Protein AF-A0A2T5G1X7-F1 (afdb_monomer_lite)

pLDDT: mean 94.27, std 7.08, range [49.97, 98.56]

Radius of gyration: 22.69 Å; chains: 1; bounding box: 74×38×60 Å

Structure (mmCIF, N/CA/C/O backbone):
data_AF-A0A2T5G1X7-F1
#
_entry.id   AF-A0A2T5G1X7-F1
#
loop_
_atom_site.group_PDB
_atom_site.id
_atom_site.type_symbol
_atom_site.label_atom_id
_atom_site.label_alt_id
_atom_site.label_comp_id
_atom_site.label_asym_id
_atom_site.label_entity_id
_atom_site.label_seq_id
_atom_site.pdbx_PDB_ins_code
_atom_site.Cartn_x
_atom_site.Cartn_y
_atom_site.Cartn_z
_atom_site.occupancy
_atom_site.B_iso_or_equiv
_atom_site.auth_seq_id
_atom_site.auth_comp_id
_atom_site.auth_asym_id
_atom_site.auth_atom_id
_atom_site.pdbx_PDB_model_num
ATOM 1 N N . MET A 1 1 ? 52.570 -2.634 -30.551 1.00 70.06 1 MET A N 1
ATOM 2 C CA . MET A 1 1 ? 51.982 -3.090 -29.265 1.00 70.06 1 MET A CA 1
ATOM 3 C C . MET A 1 1 ? 51.084 -2.052 -28.549 1.00 70.06 1 MET A C 1
ATOM 5 O O . MET A 1 1 ? 50.717 -2.293 -27.411 1.00 70.06 1 MET A O 1
ATOM 9 N N . ARG A 1 2 ? 50.643 -0.938 -29.172 1.00 83.56 2 ARG A N 1
ATOM 10 C CA . ARG A 1 2 ? 49.817 0.098 -28.492 1.00 83.56 2 ARG A CA 1
ATOM 11 C C . ARG A 1 2 ? 48.292 -0.136 -28.508 1.00 83.56 2 ARG A C 1
ATOM 13 O O . ARG A 1 2 ? 47.569 0.608 -27.862 1.00 83.56 2 ARG A O 1
ATOM 20 N N . LEU A 1 3 ? 47.801 -1.158 -29.214 1.00 90.25 3 LEU A N 1
ATOM 21 C CA . LEU A 1 3 ? 46.359 -1.436 -29.344 1.00 90.25 3 LEU A CA 1
ATOM 22 C C . LEU A 1 3 ? 45.777 -2.234 -28.165 1.00 90.25 3 LEU A C 1
ATOM 24 O O . LEU A 1 3 ? 44.609 -2.068 -27.833 1.00 90.25 3 LEU A O 1
ATOM 28 N N . ALA A 1 4 ? 46.593 -3.056 -27.499 1.00 89.38 4 ALA A N 1
ATOM 29 C CA . ALA A 1 4 ? 46.165 -3.876 -26.365 1.00 89.38 4 ALA A CA 1
ATOM 30 C C . ALA A 1 4 ? 45.523 -3.075 -25.206 1.00 89.38 4 ALA A C 1
ATOM 32 O O . ALA A 1 4 ? 44.430 -3.455 -24.789 1.00 89.38 4 ALA A O 1
ATOM 33 N N . PRO A 1 5 ? 46.099 -1.958 -24.708 1.00 91.12 5 PRO A N 1
ATOM 34 C CA . PRO A 1 5 ? 45.476 -1.205 -23.614 1.00 91.12 5 PRO A CA 1
ATOM 35 C C . PRO A 1 5 ? 44.153 -0.541 -24.020 1.00 91.12 5 PRO A C 1
ATOM 37 O O . PRO A 1 5 ? 43.243 -0.448 -23.202 1.00 91.12 5 PRO A O 1
ATOM 40 N N . ILE A 1 6 ? 44.016 -0.128 -25.287 1.00 93.31 6 ILE A N 1
ATOM 41 C CA . ILE A 1 6 ? 42.778 0.473 -25.805 1.00 93.31 6 ILE A CA 1
ATOM 42 C C . ILE A 1 6 ? 41.655 -0.568 -25.810 1.00 93.31 6 ILE A C 1
ATOM 44 O O . ILE A 1 6 ? 40.557 -0.287 -25.338 1.00 93.31 6 ILE A O 1
ATOM 48 N N . LEU A 1 7 ? 41.937 -1.784 -26.286 1.00 92.12 7 LEU A N 1
ATOM 49 C CA . LEU A 1 7 ? 40.956 -2.873 -26.299 1.00 92.12 7 LEU A CA 1
ATOM 50 C C . LEU A 1 7 ? 40.540 -3.286 -24.882 1.00 92.12 7 LEU A C 1
ATOM 52 O O . LEU A 1 7 ? 39.352 -3.475 -24.629 1.00 92.12 7 LEU A O 1
ATOM 56 N N . ILE A 1 8 ? 41.494 -3.358 -23.948 1.00 94.38 8 ILE A N 1
ATOM 57 C CA . ILE A 1 8 ? 41.217 -3.683 -22.541 1.00 94.38 8 ILE A CA 1
ATOM 58 C C . ILE A 1 8 ? 40.321 -2.622 -21.888 1.00 94.38 8 ILE A C 1
ATOM 60 O O . ILE A 1 8 ? 39.456 -2.982 -21.100 1.00 94.38 8 ILE A O 1
ATOM 64 N N . ALA A 1 9 ? 40.482 -1.337 -22.222 1.00 94.75 9 ALA A N 1
ATOM 65 C CA . ALA A 1 9 ? 39.630 -0.265 -21.701 1.00 94.75 9 ALA A CA 1
ATOM 66 C C . ALA A 1 9 ? 38.250 -0.192 -22.384 1.00 94.75 9 ALA A C 1
ATOM 68 O O . ALA A 1 9 ? 37.262 0.181 -21.752 1.00 94.75 9 ALA A O 1
ATOM 69 N N . LEU A 1 10 ? 38.157 -0.567 -23.663 1.00 96.75 10 LEU A N 1
ATOM 70 C CA . LEU A 1 10 ? 36.913 -0.487 -24.431 1.00 96.75 10 LEU A CA 1
ATOM 71 C C . LEU A 1 10 ? 35.880 -1.535 -23.987 1.00 96.75 10 LEU A C 1
ATOM 73 O O . LEU A 1 10 ? 34.691 -1.232 -23.918 1.00 96.75 10 LEU A O 1
ATOM 77 N N . ILE A 1 11 ? 36.324 -2.748 -23.649 1.00 96.25 11 ILE A N 1
ATOM 78 C CA . ILE A 1 11 ? 35.448 -3.842 -23.196 1.00 96.25 11 ILE A CA 1
ATOM 79 C C . ILE A 1 11 ? 34.600 -3.453 -21.967 1.00 96.25 11 ILE A C 1
ATOM 81 O O . ILE A 1 11 ? 33.374 -3.546 -22.055 1.00 96.25 11 ILE A O 1
ATOM 85 N N . PRO A 1 12 ? 35.175 -2.990 -20.838 1.00 96.12 12 PRO A N 1
ATOM 86 C CA . PRO A 1 12 ? 34.383 -2.593 -19.679 1.00 96.12 12 PRO A CA 1
ATOM 87 C C . PRO A 1 12 ? 33.513 -1.368 -19.972 1.00 96.12 12 PRO A C 1
ATOM 89 O O . PRO A 1 12 ? 32.401 -1.299 -19.462 1.00 96.12 12 PRO A O 1
ATOM 92 N N . ALA A 1 13 ? 33.955 -0.437 -20.827 1.00 96.69 13 ALA A N 1
ATOM 93 C CA . ALA A 1 13 ? 33.137 0.708 -21.225 1.00 96.69 13 ALA A CA 1
ATOM 94 C C . ALA A 1 13 ? 31.870 0.274 -21.983 1.00 96.69 13 ALA A C 1
ATOM 96 O O . ALA A 1 13 ? 30.769 0.702 -21.640 1.00 96.69 13 ALA A O 1
ATOM 97 N N . ILE A 1 14 ? 32.004 -0.623 -22.966 1.00 97.38 14 ILE A N 1
ATOM 98 C CA . ILE A 1 14 ? 30.862 -1.185 -23.702 1.00 97.38 14 ILE A CA 1
ATOM 99 C C . ILE A 1 14 ? 29.953 -1.976 -22.759 1.00 97.38 14 ILE A C 1
ATOM 101 O O . ILE A 1 14 ? 28.733 -1.834 -22.824 1.00 97.38 14 ILE A O 1
ATOM 105 N N . LEU A 1 15 ? 30.526 -2.768 -21.850 1.00 97.06 15 LEU A N 1
ATOM 106 C CA . LEU A 1 15 ? 29.755 -3.549 -20.886 1.00 97.06 15 LEU A CA 1
ATOM 107 C C . LEU A 1 15 ? 28.941 -2.638 -19.952 1.00 97.06 15 LEU A C 1
ATOM 109 O O . LEU A 1 15 ? 27.737 -2.839 -19.803 1.00 97.06 15 LEU A O 1
ATOM 113 N N . LEU A 1 16 ? 29.547 -1.580 -19.408 1.00 97.00 16 LEU A N 1
ATOM 114 C CA . LEU A 1 16 ? 28.855 -0.588 -18.576 1.00 97.00 16 LEU A CA 1
ATOM 115 C C . LEU A 1 16 ? 27.759 0.166 -19.343 1.00 97.00 16 LEU A C 1
ATOM 117 O O . LEU A 1 16 ? 26.676 0.403 -18.802 1.00 97.00 16 LEU A O 1
ATOM 121 N N . LEU A 1 17 ? 27.995 0.507 -20.611 1.00 96.69 17 LEU A N 1
ATOM 122 C CA . LEU A 1 17 ? 26.970 1.112 -21.465 1.00 96.69 17 LEU A CA 1
ATOM 123 C C . LEU A 1 17 ? 25.813 0.140 -21.718 1.00 96.69 17 LEU A C 1
ATOM 125 O O . LEU A 1 17 ? 24.655 0.523 -21.588 1.00 96.69 17 LEU A O 1
ATOM 129 N N . SER A 1 18 ? 26.104 -1.132 -21.999 1.00 95.81 18 SER A N 1
ATOM 130 C CA . SER A 1 18 ? 25.072 -2.146 -22.245 1.00 95.81 18 SER A CA 1
ATOM 131 C C . SER A 1 18 ? 24.202 -2.424 -21.014 1.00 95.81 18 SER A C 1
ATOM 133 O O . SER A 1 18 ? 23.003 -2.651 -21.153 1.00 95.81 18 SER A O 1
ATOM 135 N N . LEU A 1 19 ? 24.779 -2.341 -19.810 1.00 95.38 19 LEU A N 1
ATOM 136 C CA . LEU A 1 19 ? 24.055 -2.522 -18.550 1.00 95.38 19 LEU A CA 1
ATOM 137 C C . LEU A 1 19 ? 23.252 -1.280 -18.138 1.00 95.38 19 LEU A C 1
ATOM 139 O O . LEU A 1 19 ? 22.215 -1.417 -17.494 1.00 95.38 19 LEU A O 1
ATOM 143 N N . SER A 1 20 ? 23.705 -0.077 -18.502 1.00 96.50 20 SER A N 1
ATOM 144 C CA . SER A 1 20 ? 23.016 1.178 -18.156 1.00 96.50 20 SER A CA 1
ATOM 145 C C . SER A 1 20 ? 21.956 1.599 -19.177 1.00 96.50 20 SER A C 1
ATOM 147 O O . SER A 1 20 ? 21.022 2.322 -18.832 1.00 96.50 20 SER A O 1
ATOM 149 N N . LEU A 1 21 ? 22.042 1.127 -20.422 1.00 96.75 21 LEU A N 1
ATOM 150 C CA . LEU A 1 21 ? 21.110 1.523 -21.474 1.00 96.75 21 LEU A CA 1
ATOM 151 C C . LEU A 1 21 ? 19.640 1.148 -21.172 1.00 96.75 21 LEU A C 1
ATOM 153 O O . LEU A 1 21 ? 18.783 2.018 -21.339 1.00 96.75 21 LEU A O 1
ATOM 157 N N . PRO A 1 22 ? 19.298 -0.063 -20.679 1.00 96.94 22 PRO A N 1
ATOM 158 C CA . PRO A 1 22 ? 17.908 -0.399 -20.362 1.00 96.94 22 PRO A CA 1
ATOM 159 C C . PRO A 1 22 ? 17.316 0.465 -19.243 1.00 96.94 22 PRO A C 1
ATOM 161 O O . PRO A 1 22 ? 16.163 0.886 -19.340 1.00 96.94 22 PRO A O 1
ATOM 164 N N . SER A 1 23 ? 18.099 0.772 -18.200 1.00 96.38 23 SER A N 1
ATOM 165 C CA . SER A 1 23 ? 17.637 1.625 -17.098 1.00 96.38 23 SER A CA 1
ATOM 166 C C . SER A 1 23 ? 17.467 3.078 -17.542 1.00 96.38 23 SER A C 1
ATOM 168 O O . SER A 1 23 ? 16.480 3.714 -17.170 1.00 96.38 23 SER A O 1
ATOM 170 N N . PHE A 1 24 ? 18.353 3.579 -18.409 1.00 97.56 24 PHE A N 1
ATOM 171 C CA . PHE A 1 24 ? 18.211 4.894 -19.031 1.00 97.56 24 PHE A CA 1
ATOM 172 C C . PHE A 1 24 ? 16.939 4.988 -19.887 1.00 97.56 24 PHE A C 1
ATOM 174 O O . PHE A 1 24 ? 16.145 5.912 -19.708 1.00 97.56 24 PHE A O 1
ATOM 181 N N . ILE A 1 25 ? 16.683 4.001 -20.755 1.00 97.94 25 ILE A N 1
ATOM 182 C CA . ILE A 1 25 ? 15.464 3.954 -21.582 1.00 97.94 25 ILE A CA 1
ATOM 183 C C . ILE A 1 25 ? 14.209 3.903 -20.701 1.00 97.94 25 ILE A C 1
ATOM 185 O O . ILE A 1 25 ? 13.249 4.637 -20.956 1.00 97.94 25 ILE A O 1
ATOM 189 N N . ALA A 1 26 ? 14.209 3.081 -19.647 1.00 96.94 26 ALA A N 1
ATOM 190 C CA . ALA A 1 26 ? 13.091 2.983 -18.713 1.00 96.94 26 ALA A CA 1
ATOM 191 C C . ALA A 1 26 ? 12.817 4.320 -18.004 1.00 96.94 26 ALA A C 1
ATOM 193 O O . ALA A 1 26 ? 11.668 4.763 -17.946 1.00 96.94 26 ALA A O 1
ATOM 194 N N . ALA A 1 27 ? 13.867 4.997 -17.525 1.00 97.12 27 ALA A N 1
ATOM 195 C CA . ALA A 1 27 ? 13.765 6.300 -16.875 1.00 97.12 27 ALA A CA 1
ATOM 196 C C . ALA A 1 27 ? 13.224 7.378 -17.825 1.00 97.12 27 ALA A C 1
ATOM 198 O O . ALA A 1 27 ? 12.259 8.057 -17.484 1.00 97.12 27 ALA A O 1
ATOM 199 N N . CYS A 1 28 ? 13.760 7.486 -19.046 1.00 98.00 28 CYS A N 1
ATOM 200 C CA . CYS A 1 28 ? 13.245 8.420 -20.051 1.00 98.00 28 CYS A CA 1
ATOM 201 C C . CYS A 1 28 ? 11.779 8.135 -20.410 1.00 98.00 28 CYS A C 1
ATOM 203 O O . CYS A 1 28 ? 10.989 9.064 -20.565 1.00 98.00 28 CYS A O 1
ATOM 205 N N . THR A 1 29 ? 11.398 6.858 -20.499 1.00 97.56 29 THR A N 1
ATOM 206 C CA . THR A 1 29 ? 10.017 6.450 -20.801 1.00 97.56 29 THR A CA 1
ATOM 207 C C . THR A 1 29 ? 9.050 6.831 -19.678 1.00 97.56 29 THR A C 1
ATOM 209 O O . THR A 1 29 ? 7.918 7.232 -19.952 1.00 97.56 29 THR A O 1
ATOM 212 N N . ALA A 1 30 ? 9.485 6.720 -18.421 1.00 97.50 30 ALA A N 1
ATOM 213 C CA . ALA A 1 30 ? 8.671 7.009 -17.243 1.00 97.50 30 ALA A CA 1
ATOM 214 C C . ALA A 1 30 ? 8.709 8.479 -16.790 1.00 97.50 30 ALA A C 1
ATOM 216 O O . ALA A 1 30 ? 7.878 8.859 -15.972 1.00 97.50 30 ALA A O 1
ATOM 217 N N . LEU A 1 31 ? 9.604 9.312 -17.332 1.00 96.81 31 LEU A N 1
ATOM 218 C CA . LEU A 1 31 ? 9.851 10.682 -16.860 1.00 96.81 31 LEU A CA 1
ATOM 219 C C . LEU A 1 31 ? 8.581 11.547 -16.774 1.00 96.81 31 LEU A C 1
ATOM 221 O O . LEU A 1 31 ? 8.395 12.305 -15.827 1.00 96.81 31 LEU A O 1
ATOM 225 N N . SER A 1 32 ? 7.674 11.416 -17.746 1.00 92.75 32 SER A N 1
ATOM 226 C CA . SER A 1 32 ? 6.399 12.150 -17.739 1.00 92.75 32 SER A CA 1
ATOM 227 C C . SER A 1 32 ? 5.480 11.745 -16.579 1.00 92.75 32 SER A C 1
ATOM 229 O O . SER A 1 32 ? 4.745 12.580 -16.051 1.00 92.75 32 SER A O 1
ATOM 231 N N . ALA A 1 33 ? 5.553 10.487 -16.138 1.00 97.25 33 ALA A N 1
ATOM 232 C CA . ALA A 1 33 ? 4.726 9.955 -15.066 1.00 97.25 33 ALA A CA 1
ATOM 233 C C . ALA A 1 33 ? 5.144 10.457 -13.678 1.00 97.25 33 ALA A C 1
ATOM 235 O O . ALA A 1 33 ? 4.301 10.501 -12.782 1.00 97.25 33 ALA A O 1
ATOM 236 N N . ASP A 1 34 ? 6.406 10.852 -13.492 1.00 96.75 34 ASP A N 1
ATOM 237 C CA . ASP A 1 34 ? 6.929 11.273 -12.186 1.00 96.75 34 ASP A CA 1
ATOM 238 C C . ASP A 1 34 ? 6.184 12.496 -11.642 1.00 96.75 34 ASP A C 1
ATOM 240 O O . ASP A 1 34 ? 5.865 12.547 -10.456 1.00 96.75 34 ASP A O 1
ATOM 244 N N . THR A 1 35 ? 5.806 13.435 -12.515 1.00 97.19 35 THR A N 1
ATOM 245 C CA . THR A 1 35 ? 4.996 14.606 -12.136 1.00 97.19 35 THR A CA 1
ATOM 246 C C . THR A 1 35 ? 3.628 14.204 -11.581 1.00 97.19 35 THR A C 1
ATOM 248 O O . THR A 1 35 ? 3.204 14.700 -10.541 1.00 97.19 35 THR A O 1
ATOM 251 N N . THR A 1 36 ? 2.959 13.246 -12.227 1.00 97.94 36 THR A N 1
ATOM 252 C CA . THR A 1 36 ? 1.653 12.731 -11.793 1.00 97.94 36 THR A CA 1
ATOM 253 C C . THR A 1 36 ? 1.776 11.949 -10.486 1.00 97.94 36 THR A C 1
ATOM 255 O O . THR A 1 36 ? 0.956 12.104 -9.586 1.00 97.94 36 THR A O 1
ATOM 258 N N . LEU A 1 37 ? 2.821 11.129 -10.338 1.00 97.56 37 LEU A N 1
ATOM 259 C CA . LEU A 1 37 ? 3.064 10.379 -9.103 1.00 97.56 37 LEU A CA 1
ATOM 260 C C . LEU A 1 37 ? 3.414 11.304 -7.928 1.00 97.56 37 LEU A C 1
ATOM 262 O O . LEU A 1 37 ? 2.964 11.048 -6.811 1.00 97.56 37 LEU A O 1
ATOM 266 N N . ALA A 1 38 ? 4.156 12.389 -8.168 1.00 97.25 38 ALA A N 1
ATOM 267 C CA . ALA A 1 38 ? 4.431 13.417 -7.166 1.00 97.25 38 ALA A CA 1
ATOM 268 C C . ALA A 1 38 ? 3.141 14.119 -6.713 1.00 97.25 38 ALA A C 1
ATOM 270 O O . ALA A 1 38 ? 2.893 14.229 -5.514 1.00 97.25 38 ALA A O 1
ATOM 271 N N . GLN A 1 39 ? 2.256 14.482 -7.650 1.00 97.25 39 GLN A N 1
ATOM 272 C CA . GLN A 1 39 ? 0.937 15.040 -7.327 1.00 97.25 39 GLN A CA 1
ATOM 273 C C . GLN A 1 39 ? 0.118 14.107 -6.419 1.00 97.25 39 GLN A C 1
ATOM 275 O O . GLN A 1 39 ? -0.458 14.564 -5.432 1.00 97.25 39 GLN A O 1
ATOM 280 N N . ILE A 1 40 ? 0.114 12.795 -6.689 1.00 96.38 40 ILE A N 1
ATOM 281 C CA . ILE A 1 40 ? -0.564 11.800 -5.834 1.00 96.38 40 ILE A CA 1
ATOM 282 C C . ILE A 1 40 ? 0.043 11.783 -4.423 1.00 96.38 40 ILE A C 1
ATOM 284 O O . ILE A 1 40 ? -0.687 11.763 -3.429 1.00 96.38 40 ILE A O 1
ATOM 288 N N . GLN A 1 41 ? 1.375 11.815 -4.307 1.00 94.56 41 GLN A N 1
ATOM 289 C CA . GLN A 1 41 ? 2.065 11.837 -3.009 1.00 94.56 41 GLN A CA 1
ATOM 290 C C . GLN A 1 41 ? 1.729 13.095 -2.196 1.00 94.56 41 GLN A C 1
ATOM 292 O O . GLN A 1 41 ? 1.524 13.014 -0.983 1.00 94.56 41 GLN A O 1
ATOM 297 N N . GLU A 1 42 ? 1.597 14.234 -2.872 1.00 96.44 42 GLU A N 1
ATOM 298 C CA . GLU A 1 42 ? 1.182 15.514 -2.294 1.00 96.44 42 GLU A CA 1
ATOM 299 C C . GLU A 1 42 ? -0.331 15.604 -2.031 1.00 96.44 42 GLU A C 1
ATOM 301 O O . GLU A 1 42 ? -0.819 16.630 -1.556 1.00 96.44 42 GLU A O 1
ATOM 306 N N . ARG A 1 43 ? -1.084 14.521 -2.284 1.00 94.38 43 ARG A N 1
ATOM 307 C CA . ARG A 1 43 ? -2.551 14.444 -2.159 1.00 94.38 43 ARG A CA 1
ATOM 308 C C . ARG A 1 43 ? -3.293 15.440 -3.049 1.00 94.38 43 ARG A C 1
ATOM 310 O O . ARG A 1 43 ? -4.414 15.839 -2.735 1.00 94.38 43 ARG A O 1
ATOM 317 N N . GLN A 1 44 ? -2.675 15.833 -4.153 1.00 96.12 44 GLN A N 1
ATOM 318 C CA . GLN A 1 44 ? -3.357 16.516 -5.240 1.00 96.12 44 GLN A CA 1
ATOM 319 C C . GLN A 1 44 ? -4.131 15.477 -6.062 1.00 96.12 44 GLN A C 1
ATOM 321 O O . GLN A 1 44 ? -3.854 14.280 -5.986 1.00 96.12 44 GLN A O 1
ATOM 326 N N . SER A 1 45 ? -5.127 15.918 -6.829 1.00 94.12 45 SER A N 1
ATOM 327 C CA . SER A 1 45 ? -5.924 15.041 -7.694 1.00 94.12 45 SER A CA 1
ATOM 328 C C . SER A 1 45 ? -5.543 15.280 -9.155 1.00 94.12 45 SER A C 1
ATOM 330 O O . SER A 1 45 ? -6.053 16.234 -9.750 1.00 94.12 45 SER A O 1
ATOM 332 N N . PRO A 1 46 ? -4.651 14.458 -9.746 1.00 96.75 46 PRO A N 1
ATOM 333 C CA . PRO A 1 46 ? -4.323 14.569 -11.160 1.00 96.75 46 PRO A CA 1
ATOM 334 C C . PRO A 1 46 ? -5.556 14.340 -12.033 1.00 96.75 46 PRO A C 1
ATOM 336 O O . PRO A 1 46 ? -6.525 13.687 -11.631 1.00 96.75 46 PRO A O 1
ATOM 339 N N . SER A 1 47 ? -5.513 14.845 -13.265 1.00 96.94 47 SER A N 1
ATOM 340 C CA . SER A 1 47 ? -6.570 14.563 -14.231 1.00 96.94 47 SER A CA 1
ATOM 341 C C . SER A 1 47 ? -6.606 13.070 -14.579 1.00 96.94 47 SER A C 1
ATOM 343 O O . SER A 1 47 ? -5.599 12.362 -14.515 1.00 96.94 47 SER A O 1
ATOM 345 N N . ARG A 1 48 ? -7.780 12.586 -14.999 1.00 95.31 48 ARG A N 1
ATOM 346 C CA . ARG A 1 48 ? -7.954 11.204 -15.477 1.00 95.31 48 ARG A CA 1
ATOM 347 C C . ARG A 1 48 ? -6.925 10.838 -16.548 1.00 95.31 48 ARG A C 1
ATOM 349 O O . ARG A 1 48 ? -6.372 9.744 -16.502 1.00 95.31 48 ARG A O 1
ATOM 356 N N . ASP A 1 49 ? -6.694 11.737 -17.498 1.00 95.69 49 ASP A N 1
ATOM 357 C CA . ASP A 1 49 ? -5.795 11.479 -18.621 1.00 95.69 49 ASP A CA 1
ATOM 358 C C . ASP A 1 49 ? -4.336 11.423 -18.154 1.00 95.69 49 ASP A C 1
ATOM 360 O O . ASP A 1 49 ? -3.623 10.498 -18.532 1.00 95.69 49 ASP A O 1
ATOM 364 N N . ALA A 1 50 ? -3.935 12.290 -17.215 1.00 97.06 50 ALA A N 1
ATOM 365 C CA . ALA A 1 50 ? -2.613 12.225 -16.590 1.00 97.06 50 ALA A CA 1
ATOM 366 C C . ALA A 1 50 ? -2.379 10.886 -15.866 1.00 97.06 50 ALA A C 1
ATOM 368 O O . ALA A 1 50 ? -1.320 10.278 -16.017 1.00 97.06 50 ALA A O 1
ATOM 369 N N . LEU A 1 51 ? -3.378 10.373 -15.136 1.00 96.56 51 LEU A N 1
ATOM 370 C CA . LEU A 1 51 ? -3.295 9.062 -14.476 1.00 96.56 51 LEU A CA 1
ATOM 371 C C . LEU A 1 51 ? -3.138 7.913 -15.485 1.00 96.56 51 LEU A C 1
ATOM 373 O O . LEU A 1 51 ? -2.324 7.010 -15.277 1.00 96.56 51 LEU A O 1
ATOM 377 N N . LEU A 1 52 ? -3.897 7.938 -16.584 1.00 95.56 52 LEU A N 1
ATOM 378 C CA . LEU A 1 52 ? -3.813 6.915 -17.631 1.00 95.56 52 LEU A CA 1
ATOM 379 C C . LEU A 1 52 ? -2.474 6.962 -18.372 1.00 95.56 52 LEU A C 1
ATOM 381 O O . LEU A 1 52 ? -1.879 5.912 -18.630 1.00 95.56 52 LEU A O 1
ATOM 385 N N . ASP A 1 53 ? -1.977 8.155 -18.680 1.00 96.06 53 ASP A N 1
ATOM 386 C CA . ASP A 1 53 ? -0.695 8.331 -19.354 1.00 96.06 53 ASP A CA 1
ATOM 387 C C . ASP A 1 53 ? 0.470 7.934 -18.448 1.00 96.06 53 ASP A C 1
ATOM 389 O O . ASP A 1 53 ? 1.364 7.205 -18.889 1.00 96.06 53 ASP A O 1
ATOM 393 N N . ALA A 1 54 ? 0.411 8.281 -17.160 1.00 97.00 54 ALA A N 1
ATOM 394 C CA . ALA A 1 54 ? 1.368 7.818 -16.162 1.00 97.00 54 ALA A CA 1
ATOM 395 C C . ALA A 1 54 ? 1.381 6.285 -16.052 1.00 97.00 54 ALA A C 1
ATOM 397 O O . ALA A 1 54 ? 2.454 5.672 -16.014 1.00 97.00 54 ALA A O 1
ATOM 398 N N . ALA A 1 55 ? 0.207 5.646 -16.054 1.00 96.25 55 ALA A N 1
ATOM 399 C CA . ALA A 1 55 ? 0.099 4.192 -16.021 1.00 96.25 55 ALA A CA 1
ATOM 400 C C . ALA A 1 55 ? 0.729 3.535 -17.258 1.00 96.25 55 ALA A C 1
ATOM 402 O O . ALA A 1 55 ? 1.554 2.630 -17.122 1.00 96.25 55 ALA A O 1
ATOM 403 N N . ARG A 1 56 ? 0.407 4.028 -18.460 1.00 95.94 56 ARG A N 1
ATOM 404 C CA . ARG A 1 56 ? 0.960 3.524 -19.731 1.00 95.94 56 ARG A CA 1
ATOM 405 C C . ARG A 1 56 ? 2.467 3.741 -19.838 1.00 95.94 56 ARG A C 1
ATOM 407 O O . ARG A 1 56 ? 3.184 2.863 -20.315 1.00 95.94 56 ARG A O 1
ATOM 414 N N . ALA A 1 57 ? 2.963 4.905 -19.421 1.00 96.62 57 ALA A N 1
ATOM 415 C CA . ALA A 1 57 ? 4.391 5.213 -19.403 1.00 96.62 57 ALA A CA 1
ATOM 416 C C . ALA A 1 57 ? 5.155 4.221 -18.514 1.00 96.62 57 ALA A C 1
ATOM 418 O O . ALA A 1 57 ? 6.122 3.607 -18.961 1.00 96.62 57 ALA A O 1
ATOM 419 N N . ASN A 1 58 ? 4.657 3.971 -17.302 1.00 97.25 58 ASN A N 1
ATOM 420 C CA . ASN A 1 58 ? 5.255 2.998 -16.394 1.00 97.25 58 ASN A CA 1
ATOM 421 C C . ASN A 1 58 ? 5.126 1.547 -16.902 1.00 97.25 58 ASN A C 1
ATOM 423 O O . ASN A 1 58 ? 6.077 0.780 -16.803 1.00 97.25 58 ASN A O 1
ATOM 427 N N . GLN A 1 59 ? 4.003 1.152 -17.509 1.00 95.50 59 GLN A N 1
ATOM 428 C CA . GLN A 1 59 ? 3.878 -0.179 -18.122 1.00 95.50 59 GLN A CA 1
ATOM 429 C C . GLN A 1 59 ? 4.910 -0.405 -19.235 1.00 95.50 59 GLN A C 1
ATOM 431 O O . GLN A 1 59 ? 5.514 -1.474 -19.295 1.00 95.50 59 GLN A O 1
ATOM 436 N N . ARG A 1 60 ? 5.152 0.606 -20.082 1.00 95.75 60 ARG A N 1
ATOM 437 C CA . ARG A 1 60 ? 6.201 0.546 -21.112 1.00 95.75 60 ARG A CA 1
ATOM 438 C C . ARG A 1 60 ? 7.596 0.486 -20.493 1.00 95.75 60 ARG A C 1
ATOM 440 O O . ARG A 1 60 ? 8.395 -0.345 -20.906 1.00 95.75 60 ARG A O 1
ATOM 447 N N . ALA A 1 61 ? 7.875 1.304 -19.477 1.00 96.81 61 ALA A N 1
ATOM 448 C CA . ALA A 1 61 ? 9.160 1.295 -18.774 1.00 96.81 61 ALA A CA 1
ATOM 449 C C . ALA A 1 61 ? 9.472 -0.069 -18.126 1.00 96.81 61 ALA A C 1
ATOM 451 O O . ALA A 1 61 ? 10.610 -0.535 -18.178 1.00 96.81 61 ALA A O 1
ATOM 452 N N . ALA A 1 62 ? 8.448 -0.757 -17.605 1.00 96.00 62 ALA A N 1
ATOM 453 C CA . ALA A 1 62 ? 8.577 -2.076 -16.987 1.00 96.00 62 ALA A CA 1
ATOM 454 C C . ALA A 1 62 ? 9.084 -3.178 -17.937 1.00 96.00 62 ALA A C 1
ATOM 456 O O . ALA A 1 62 ? 9.516 -4.227 -17.455 1.00 96.00 62 ALA A O 1
ATOM 457 N N . ALA A 1 63 ? 9.019 -2.971 -19.259 1.00 95.56 63 ALA A N 1
ATOM 458 C CA . ALA A 1 63 ? 9.561 -3.899 -20.251 1.00 95.56 63 ALA A CA 1
ATOM 459 C C . ALA A 1 63 ? 11.094 -3.813 -20.384 1.00 95.56 63 ALA A C 1
ATOM 461 O O . ALA A 1 63 ? 11.704 -4.741 -20.909 1.00 95.56 63 ALA A O 1
ATOM 462 N N . PHE A 1 64 ? 11.712 -2.725 -19.911 1.00 95.56 64 PHE A N 1
ATOM 463 C CA . PHE A 1 64 ? 13.144 -2.468 -20.084 1.00 95.56 64 PHE A CA 1
ATOM 464 C C . PHE A 1 64 ? 13.962 -2.733 -18.815 1.00 95.56 64 PHE A C 1
ATOM 466 O O . PHE A 1 64 ? 15.043 -3.311 -18.896 1.00 95.56 64 PHE A O 1
ATOM 473 N N . PHE A 1 65 ? 13.478 -2.313 -17.641 1.00 94.75 65 PHE A N 1
ATOM 474 C CA . PHE A 1 65 ? 14.223 -2.408 -16.379 1.00 94.75 65 PHE A CA 1
ATOM 475 C C . PHE A 1 65 ? 13.279 -2.394 -15.165 1.00 94.75 65 PHE A C 1
ATOM 477 O O . PHE A 1 65 ? 12.141 -1.962 -15.300 1.00 94.75 65 PHE A O 1
ATOM 484 N N . GLU A 1 66 ? 13.729 -2.866 -13.990 1.00 90.38 66 GLU A N 1
ATOM 485 C CA . GLU A 1 66 ? 13.014 -2.766 -12.694 1.00 90.38 66 GLU A CA 1
ATOM 486 C C . GLU A 1 66 ? 11.489 -3.010 -12.771 1.00 90.38 66 GLU A C 1
ATOM 488 O O . GLU A 1 66 ? 10.673 -2.222 -12.279 1.00 90.38 66 GLU A O 1
ATOM 493 N N . SER A 1 67 ? 11.082 -4.126 -13.387 1.00 91.19 67 SER A N 1
ATOM 494 C CA . SER A 1 67 ? 9.672 -4.395 -13.709 1.00 91.19 67 SER A CA 1
ATOM 495 C C . SER A 1 67 ? 8.731 -4.254 -12.503 1.00 91.19 67 SER A C 1
ATOM 497 O O . SER A 1 67 ? 7.631 -3.720 -12.643 1.00 91.19 67 SER A O 1
ATOM 499 N N . ALA A 1 68 ? 9.173 -4.633 -11.298 1.00 94.25 68 ALA A N 1
ATOM 500 C CA . ALA A 1 68 ? 8.413 -4.469 -10.059 1.00 94.25 68 ALA A CA 1
ATOM 501 C C . ALA A 1 68 ? 8.076 -3.004 -9.729 1.00 94.25 68 ALA A C 1
ATOM 503 O O . ALA A 1 68 ? 6.927 -2.690 -9.399 1.00 94.25 68 ALA A O 1
ATOM 504 N N . ARG A 1 69 ? 9.064 -2.102 -9.813 1.00 96.44 69 ARG A N 1
ATOM 505 C CA . ARG A 1 69 ? 8.908 -0.680 -9.470 1.00 96.44 69 ARG A CA 1
ATOM 506 C C . ARG A 1 69 ? 7.940 -0.009 -10.430 1.00 96.44 69 ARG A C 1
ATOM 508 O O . ARG A 1 69 ? 6.965 0.598 -9.996 1.00 96.44 69 ARG A O 1
ATOM 515 N N . TYR A 1 70 ? 8.162 -0.166 -11.730 1.00 97.25 70 TYR A N 1
ATOM 516 C CA . TYR A 1 70 ? 7.316 0.482 -12.724 1.00 97.25 70 TYR A CA 1
ATOM 517 C C . TYR A 1 70 ? 5.896 -0.104 -12.743 1.00 97.25 70 TYR A C 1
ATOM 519 O O . TYR A 1 70 ? 4.926 0.647 -12.791 1.00 97.25 70 TYR A O 1
ATOM 527 N N . ARG A 1 71 ? 5.714 -1.421 -12.575 1.00 96.31 71 ARG A N 1
ATOM 528 C CA . ARG A 1 71 ? 4.363 -2.000 -12.411 1.00 96.31 71 ARG A CA 1
ATOM 529 C C . ARG A 1 71 ? 3.649 -1.471 -11.166 1.00 96.31 71 ARG A C 1
ATOM 531 O O . ARG A 1 71 ? 2.453 -1.202 -11.222 1.00 96.31 71 ARG A O 1
ATOM 538 N N . THR A 1 72 ? 4.381 -1.265 -10.070 1.00 96.81 72 THR A N 1
ATOM 539 C CA . THR A 1 72 ? 3.844 -0.637 -8.852 1.00 96.81 72 THR A CA 1
ATOM 540 C C . THR A 1 72 ? 3.377 0.790 -9.123 1.00 96.81 72 THR A C 1
ATOM 542 O O . THR A 1 72 ? 2.256 1.141 -8.768 1.00 96.81 72 THR A O 1
ATOM 545 N N . ASN A 1 73 ? 4.200 1.600 -9.788 1.00 97.50 73 ASN A N 1
ATOM 546 C CA . ASN A 1 73 ? 3.853 2.970 -10.159 1.00 97.50 73 ASN A CA 1
ATOM 547 C C . ASN A 1 73 ? 2.631 3.029 -11.084 1.00 97.50 73 ASN A C 1
ATOM 549 O O . ASN A 1 73 ? 1.734 3.843 -10.869 1.00 97.50 73 ASN A O 1
ATOM 553 N N . ALA A 1 74 ? 2.555 2.129 -12.069 1.00 96.50 74 ALA A N 1
ATOM 554 C CA . ALA A 1 74 ? 1.384 2.011 -12.929 1.00 96.50 74 ALA A CA 1
ATOM 555 C C . ALA A 1 74 ? 0.127 1.662 -12.121 1.00 96.50 74 ALA A C 1
ATOM 557 O O . ALA A 1 74 ? -0.913 2.297 -12.285 1.00 96.50 74 ALA A O 1
ATOM 558 N N . ALA A 1 75 ? 0.230 0.695 -11.205 1.00 95.75 75 ALA A N 1
ATOM 559 C CA . ALA A 1 75 ? -0.873 0.328 -10.329 1.00 95.75 75 ALA A CA 1
ATOM 560 C C . ALA A 1 75 ? -1.301 1.484 -9.411 1.00 95.75 75 ALA A C 1
ATOM 562 O O . ALA A 1 75 ? -2.497 1.662 -9.214 1.00 95.75 75 ALA A O 1
ATOM 563 N N . ILE A 1 76 ? -0.362 2.283 -8.884 1.00 96.12 76 ILE A N 1
ATOM 564 C CA . ILE A 1 76 ? -0.660 3.477 -8.074 1.00 96.12 76 ILE A CA 1
ATOM 565 C C . ILE A 1 76 ? -1.482 4.479 -8.883 1.00 96.12 76 ILE A C 1
ATOM 567 O O . ILE A 1 76 ? -2.554 4.867 -8.432 1.00 96.12 76 ILE A O 1
ATOM 571 N N . ALA A 1 77 ? -1.033 4.840 -10.088 1.00 96.50 77 ALA A N 1
ATOM 572 C CA . ALA A 1 77 ? -1.757 5.783 -10.938 1.00 96.50 77 ALA A CA 1
ATOM 573 C C . ALA A 1 77 ? -3.182 5.291 -11.259 1.00 96.50 77 ALA A C 1
ATOM 575 O O . ALA A 1 77 ? -4.146 6.048 -11.186 1.00 96.50 77 ALA A O 1
ATOM 576 N N . LEU A 1 78 ? -3.345 3.996 -11.542 1.00 95.06 78 LEU A N 1
ATOM 577 C CA . LEU A 1 78 ? -4.664 3.422 -11.809 1.00 95.06 78 LEU A CA 1
ATOM 578 C C . LEU A 1 78 ? -5.535 3.276 -10.558 1.00 95.06 78 LEU A C 1
ATOM 580 O O . LEU A 1 78 ? -6.756 3.231 -10.682 1.00 95.06 78 LEU A O 1
ATOM 584 N N . PHE A 1 79 ? -4.947 3.178 -9.366 1.00 92.81 79 PHE A N 1
ATOM 585 C CA . PHE A 1 79 ? -5.695 3.065 -8.113 1.00 92.81 79 PHE A CA 1
ATOM 586 C C . PHE A 1 79 ? -6.423 4.369 -7.755 1.00 92.81 79 PHE A C 1
ATOM 588 O O . PHE A 1 79 ? -7.479 4.312 -7.129 1.00 92.81 79 PHE A O 1
ATOM 595 N N . GLU A 1 80 ? -5.906 5.513 -8.209 1.00 94.50 80 GLU A N 1
ATOM 596 C CA . GLU A 1 80 ? -6.534 6.831 -8.039 1.00 94.50 80 GLU A CA 1
ATOM 597 C C . GLU A 1 80 ? -7.736 7.055 -8.972 1.00 94.50 80 GLU A C 1
ATOM 599 O O . GLU A 1 80 ? -8.549 7.955 -8.758 1.00 94.50 80 GLU A O 1
ATOM 604 N N . LEU A 1 81 ? -7.898 6.221 -10.004 1.00 93.44 81 LEU A N 1
ATOM 605 C CA . LEU A 1 81 ? -9.079 6.270 -10.856 1.00 93.44 81 LEU A CA 1
ATOM 606 C C . LEU A 1 81 ? -10.308 5.734 -10.113 1.00 93.44 81 LEU A C 1
ATOM 608 O O . LEU A 1 81 ? -10.305 4.653 -9.515 1.00 93.44 81 LEU A O 1
ATOM 612 N N . THR A 1 82 ? -11.428 6.434 -10.266 1.00 91.31 82 THR A N 1
ATOM 613 C CA . THR A 1 82 ? -12.729 5.943 -9.797 1.00 91.31 82 THR A CA 1
ATOM 614 C C . THR A 1 82 ? -13.096 4.613 -10.466 1.00 91.31 82 THR A C 1
ATOM 616 O O . THR A 1 82 ? -12.644 4.278 -11.565 1.00 91.31 82 THR A O 1
ATOM 619 N N . SER A 1 83 ? -13.978 3.832 -9.840 1.00 85.44 83 SER A N 1
ATOM 620 C CA . SER A 1 83 ? -14.424 2.548 -10.401 1.00 85.44 83 SER A CA 1
ATOM 621 C C . SER A 1 83 ? -15.138 2.680 -11.758 1.00 85.44 83 SER A C 1
ATOM 623 O O . SER A 1 83 ? -15.118 1.740 -12.549 1.00 85.44 83 SER A O 1
ATOM 625 N N . SER A 1 84 ? -15.773 3.818 -12.069 1.00 88.00 84 SER A N 1
ATOM 626 C CA . SER A 1 84 ? -16.319 4.086 -13.412 1.00 88.00 84 SER A CA 1
ATOM 627 C C . SER A 1 84 ? -15.207 4.377 -14.420 1.00 88.00 84 SER A C 1
ATOM 629 O O . SER A 1 84 ? -15.195 3.788 -15.500 1.00 88.00 84 SER A O 1
ATOM 631 N N . GLN A 1 85 ? -14.229 5.208 -14.050 1.00 91.19 85 GLN A N 1
ATOM 632 C CA . GLN A 1 85 ? -13.089 5.523 -14.909 1.00 91.19 85 GLN A CA 1
ATOM 633 C C . GLN A 1 85 ? -12.250 4.282 -15.223 1.00 91.19 85 GLN A C 1
ATOM 635 O O . GLN A 1 85 ? -11.925 4.073 -16.389 1.00 91.19 85 GLN A O 1
ATOM 640 N N . ARG A 1 86 ? -11.974 3.420 -14.234 1.00 88.88 86 ARG A N 1
ATOM 641 C CA . ARG A 1 86 ? -11.260 2.151 -14.459 1.00 88.88 86 ARG A CA 1
ATOM 642 C C . ARG A 1 86 ? -11.992 1.243 -15.440 1.00 88.88 86 ARG A C 1
ATOM 644 O O . ARG A 1 86 ? -11.377 0.758 -16.379 1.00 88.88 86 ARG A O 1
ATOM 651 N N . ARG A 1 87 ? -13.312 1.082 -15.293 1.00 84.88 87 ARG A N 1
ATOM 652 C CA . ARG A 1 87 ? -14.124 0.295 -16.241 1.00 84.88 87 ARG A CA 1
ATOM 653 C C . ARG A 1 87 ? -14.058 0.849 -17.667 1.00 84.88 87 ARG A C 1
ATOM 655 O O . ARG A 1 87 ? -14.012 0.076 -18.612 1.00 84.88 87 ARG A O 1
ATOM 662 N N . SER A 1 88 ? -14.006 2.173 -17.822 1.00 86.44 88 SER A N 1
ATOM 663 C CA . SER A 1 88 ? -13.884 2.827 -19.135 1.00 86.44 88 SER A CA 1
ATOM 664 C C . SER A 1 88 ? -12.473 2.798 -19.741 1.00 86.44 88 SER A C 1
ATOM 666 O O . SER A 1 88 ? -12.304 3.191 -20.890 1.00 86.44 88 SER A O 1
ATOM 668 N N . ALA A 1 89 ? -11.451 2.402 -18.977 1.00 82.31 89 ALA A N 1
ATOM 669 C CA . ALA A 1 89 ? -10.050 2.497 -19.389 1.00 82.31 89 ALA A CA 1
ATOM 670 C C . ALA A 1 89 ? -9.543 1.274 -20.186 1.00 82.31 89 ALA A C 1
ATOM 672 O O . ALA A 1 89 ? -8.390 1.274 -20.621 1.00 82.31 89 ALA A O 1
ATOM 673 N N . GLY A 1 90 ? -10.394 0.264 -20.415 1.00 78.06 90 GLY A N 1
ATOM 674 C CA . GLY A 1 90 ? -10.087 -0.901 -21.255 1.00 78.06 90 GLY A CA 1
ATOM 675 C C . GLY A 1 90 ? -8.892 -1.721 -20.751 1.00 78.06 90 GLY A C 1
ATOM 676 O O . GLY A 1 90 ? -8.740 -1.930 -19.547 1.00 78.06 90 GLY A O 1
ATOM 677 N N . ASP A 1 91 ? -8.021 -2.151 -21.671 1.00 62.81 91 ASP A N 1
ATOM 678 C CA . ASP A 1 91 ? -6.884 -3.060 -21.420 1.00 62.81 91 ASP A CA 1
ATOM 679 C C . ASP A 1 91 ? -5.838 -2.536 -20.423 1.00 62.81 91 ASP A C 1
ATOM 681 O O . ASP A 1 91 ? -5.070 -3.309 -19.841 1.00 62.81 91 ASP A O 1
ATOM 685 N N . VAL A 1 92 ? -5.812 -1.220 -20.195 1.00 59.62 92 VAL A N 1
ATOM 686 C CA . VAL A 1 92 ? -4.879 -0.564 -19.268 1.00 59.62 92 VAL A CA 1
ATOM 687 C C . VAL A 1 92 ? -5.280 -0.821 -17.804 1.00 59.62 92 VAL A C 1
ATOM 689 O O . VAL A 1 92 ? -4.458 -0.651 -16.910 1.00 59.62 92 VAL A O 1
ATOM 692 N N . ALA A 1 93 ? -6.514 -1.266 -17.535 1.00 62.78 93 ALA A N 1
ATOM 693 C CA . ALA A 1 93 ? -7.153 -1.156 -16.222 1.00 62.78 93 ALA A CA 1
ATOM 694 C C . ALA A 1 93 ? -7.085 -2.391 -15.308 1.00 62.78 93 ALA A C 1
ATOM 696 O O . ALA A 1 93 ? -7.698 -2.372 -14.237 1.00 62.78 93 ALA A O 1
ATOM 697 N N . ASP A 1 94 ? -6.362 -3.451 -15.675 1.00 88.31 94 ASP A N 1
ATOM 698 C CA . ASP A 1 94 ? -6.226 -4.620 -14.797 1.00 88.31 94 ASP A CA 1
ATOM 699 C C . ASP A 1 94 ? -5.197 -4.357 -13.680 1.00 88.31 94 ASP A C 1
ATOM 701 O O . ASP A 1 94 ? -4.053 -4.822 -13.697 1.00 88.31 94 ASP A O 1
ATOM 705 N N . VAL A 1 95 ? -5.610 -3.531 -12.713 1.00 92.44 95 VAL A N 1
ATOM 706 C CA . VAL A 1 95 ? -4.790 -3.109 -11.568 1.00 92.44 95 VAL A CA 1
ATOM 707 C C . VAL A 1 95 ? -4.379 -4.309 -10.716 1.00 92.44 95 VAL A C 1
ATOM 709 O O . VAL A 1 95 ? -3.268 -4.331 -10.186 1.00 92.44 95 VAL A O 1
ATOM 712 N N . GLU A 1 96 ? -5.246 -5.320 -10.594 1.00 94.19 96 GLU A N 1
ATOM 713 C CA . GLU A 1 96 ? -4.914 -6.533 -9.850 1.00 94.19 96 GLU A CA 1
ATOM 714 C C . GLU A 1 96 ? -3.784 -7.303 -10.535 1.00 94.19 96 GLU A C 1
ATOM 716 O O . GLU A 1 96 ? -2.808 -7.646 -9.863 1.00 94.19 96 GLU A O 1
ATOM 721 N N . ARG A 1 97 ? -3.854 -7.518 -11.856 1.00 94.38 97 ARG A N 1
ATOM 722 C CA . ARG A 1 97 ? -2.759 -8.154 -12.603 1.00 94.38 97 ARG A CA 1
ATOM 723 C C . ARG A 1 97 ? -1.447 -7.396 -12.439 1.00 94.38 97 ARG A C 1
ATOM 725 O O . ARG A 1 97 ? -0.443 -8.014 -12.107 1.00 94.38 97 ARG A O 1
ATOM 732 N N . LEU A 1 98 ? -1.454 -6.066 -12.566 1.00 94.50 98 LEU A N 1
ATOM 733 C CA . LEU A 1 98 ? -0.242 -5.256 -12.378 1.00 94.50 98 LEU A CA 1
ATOM 734 C C . LEU A 1 98 ? 0.365 -5.413 -10.981 1.00 94.50 98 LEU A C 1
ATOM 736 O O . LEU A 1 98 ? 1.583 -5.538 -10.854 1.00 94.50 98 LEU A O 1
ATOM 740 N N . LEU A 1 99 ? -0.464 -5.428 -9.933 1.00 96.00 99 LEU A N 1
ATOM 741 C CA . LEU A 1 99 ? 0.012 -5.652 -8.569 1.00 96.00 99 LEU A CA 1
ATOM 742 C C . LEU A 1 99 ? 0.546 -7.070 -8.379 1.00 96.00 99 LEU A C 1
ATOM 744 O O . LEU A 1 99 ? 1.586 -7.232 -7.746 1.00 96.00 99 LEU A O 1
ATOM 748 N N . ARG A 1 100 ? -0.118 -8.088 -8.935 1.00 97.31 100 ARG A N 1
ATOM 749 C CA . ARG A 1 100 ? 0.365 -9.475 -8.890 1.00 97.31 100 ARG A CA 1
ATOM 750 C C . ARG A 1 100 ? 1.708 -9.621 -9.596 1.00 97.31 100 ARG A C 1
ATOM 752 O O . ARG A 1 100 ? 2.621 -10.207 -9.027 1.00 97.31 100 ARG A O 1
ATOM 759 N N . ASP A 1 101 ? 1.853 -9.030 -10.774 1.00 95.94 101 ASP A N 1
ATOM 760 C CA . ASP A 1 101 ? 3.090 -9.046 -11.551 1.00 95.94 101 ASP A CA 1
ATOM 761 C C . ASP A 1 101 ? 4.216 -8.258 -10.864 1.00 95.94 101 ASP A C 1
ATOM 763 O O . ASP A 1 101 ? 5.391 -8.611 -10.986 1.00 95.94 101 ASP A O 1
ATOM 767 N N . ALA A 1 102 ? 3.880 -7.184 -10.141 1.00 96.62 102 ALA A N 1
ATOM 768 C CA . ALA A 1 102 ? 4.832 -6.453 -9.309 1.00 96.62 102 ALA A CA 1
ATOM 769 C C . ALA A 1 102 ? 5.263 -7.276 -8.087 1.00 96.62 102 ALA A C 1
ATOM 771 O O . ALA A 1 102 ? 6.447 -7.321 -7.765 1.00 96.62 102 ALA A O 1
ATOM 772 N N . LEU A 1 103 ? 4.320 -7.950 -7.423 1.00 97.69 103 LEU A N 1
ATOM 773 C CA . LEU A 1 103 ? 4.568 -8.801 -6.256 1.00 97.69 103 LEU A CA 1
ATOM 774 C C . LEU A 1 103 ? 5.324 -10.085 -6.610 1.00 97.69 103 LEU A C 1
ATOM 776 O O . LEU A 1 103 ? 6.129 -10.543 -5.809 1.00 97.69 103 LEU A O 1
ATOM 780 N N . ALA A 1 104 ? 5.125 -10.636 -7.807 1.00 97.25 104 ALA A N 1
ATOM 781 C CA . ALA A 1 104 ? 5.910 -11.764 -8.302 1.00 97.25 104 ALA A CA 1
ATOM 782 C C . ALA A 1 104 ? 7.398 -11.399 -8.448 1.00 97.25 104 ALA A C 1
ATOM 784 O O . ALA A 1 104 ? 8.265 -12.220 -8.167 1.00 97.25 104 ALA A O 1
ATOM 785 N N . ALA A 1 105 ? 7.691 -10.158 -8.848 1.00 95.94 105 ALA A N 1
ATOM 786 C CA . ALA A 1 105 ? 9.056 -9.653 -8.978 1.00 95.94 105 ALA A CA 1
ATOM 787 C C . ALA A 1 105 ? 9.632 -9.101 -7.655 1.00 95.94 105 ALA A C 1
ATOM 789 O O . ALA A 1 105 ? 10.840 -9.158 -7.443 1.00 95.94 105 ALA A O 1
ATOM 790 N N . ALA A 1 106 ? 8.788 -8.577 -6.760 1.00 96.75 106 ALA A N 1
ATOM 791 C CA . ALA A 1 106 ? 9.180 -8.037 -5.458 1.00 96.75 106 ALA A CA 1
ATOM 792 C C . ALA A 1 106 ? 8.158 -8.420 -4.362 1.00 96.75 106 ALA A C 1
ATOM 794 O O . ALA A 1 106 ? 7.314 -7.600 -3.977 1.00 96.75 106 ALA A O 1
ATOM 795 N N . PRO A 1 107 ? 8.227 -9.652 -3.819 1.00 97.69 107 PRO A N 1
ATOM 796 C CA . PRO A 1 107 ? 7.224 -10.165 -2.882 1.00 97.69 107 PRO A CA 1
ATOM 797 C C . PRO A 1 107 ? 7.264 -9.487 -1.509 1.00 97.69 107 PRO A C 1
ATOM 799 O O . PRO A 1 107 ? 6.272 -9.517 -0.788 1.00 97.69 107 PRO A O 1
ATOM 802 N N . ALA A 1 108 ? 8.368 -8.830 -1.146 1.00 97.44 108 ALA A N 1
ATOM 803 C CA . ALA A 1 108 ? 8.543 -8.141 0.134 1.00 97.44 108 ALA A CA 1
ATOM 804 C C . ALA A 1 108 ? 7.979 -6.700 0.146 1.00 97.44 108 ALA A C 1
ATOM 806 O O . ALA A 1 108 ? 8.488 -5.844 0.865 1.00 97.44 108 ALA A O 1
ATOM 807 N N . SER A 1 109 ? 6.953 -6.402 -0.663 1.00 97.88 109 SER A N 1
ATOM 808 C CA . SER A 1 109 ? 6.336 -5.068 -0.745 1.00 97.88 109 SER A CA 1
ATOM 809 C C . SER A 1 109 ? 5.054 -4.974 0.100 1.00 97.88 109 SER A C 1
ATOM 811 O O . SER A 1 109 ? 3.964 -5.288 -0.396 1.00 97.88 109 SER A O 1
ATOM 813 N N . PRO A 1 110 ? 5.126 -4.487 1.356 1.00 98.25 110 PRO A N 1
ATOM 814 C CA . PRO A 1 110 ? 3.952 -4.362 2.221 1.00 98.25 110 PRO A CA 1
ATOM 815 C C . PRO A 1 110 ? 2.849 -3.474 1.630 1.00 98.25 110 PRO A C 1
ATOM 817 O O . PRO A 1 110 ? 1.663 -3.747 1.810 1.00 98.25 110 PRO A O 1
ATOM 820 N N . TYR A 1 111 ? 3.221 -2.417 0.904 1.00 97.81 111 TYR A N 1
ATOM 821 C CA . TYR A 1 111 ? 2.259 -1.508 0.281 1.00 97.81 111 TYR A CA 1
ATOM 822 C C . TYR A 1 111 ? 1.479 -2.169 -0.860 1.00 97.81 111 TYR A C 1
ATOM 824 O O . TYR A 1 111 ? 0.273 -1.955 -0.974 1.00 97.81 111 TYR A O 1
ATOM 832 N N . ASN A 1 112 ? 2.133 -2.982 -1.695 1.00 97.69 112 ASN A N 1
ATOM 833 C CA . ASN A 1 112 ? 1.458 -3.645 -2.814 1.00 97.69 112 ASN A CA 1
ATOM 834 C C . ASN A 1 112 ? 0.494 -4.722 -2.328 1.00 97.69 112 ASN A C 1
ATOM 836 O O . ASN A 1 112 ? -0.624 -4.807 -2.831 1.00 97.69 112 ASN A O 1
ATOM 840 N N . TRP A 1 113 ? 0.881 -5.471 -1.295 1.00 98.50 113 TRP A N 1
ATOM 841 C CA . TRP A 1 113 ? -0.012 -6.412 -0.628 1.00 98.50 113 TRP A CA 1
ATOM 842 C C . TRP A 1 113 ? -1.247 -5.725 -0.029 1.00 98.50 113 TRP A C 1
ATOM 844 O O . TRP A 1 113 ? -2.365 -6.203 -0.211 1.00 98.50 113 TRP A O 1
ATOM 854 N N . ALA A 1 114 ? -1.083 -4.564 0.613 1.00 98.31 114 ALA A N 1
ATOM 855 C CA . ALA A 1 114 ? -2.209 -3.809 1.164 1.00 98.31 114 ALA A CA 1
ATOM 856 C C . ALA A 1 114 ? -3.147 -3.265 0.071 1.00 98.31 114 ALA A C 1
ATOM 858 O O . ALA A 1 114 ? -4.368 -3.323 0.220 1.00 98.31 114 ALA A O 1
ATOM 859 N N . ARG A 1 115 ? -2.601 -2.781 -1.054 1.00 97.12 115 ARG A N 1
ATOM 860 C CA . ARG A 1 115 ? -3.408 -2.361 -2.216 1.00 97.12 115 ARG A CA 1
ATOM 861 C C . ARG A 1 115 ? -4.162 -3.531 -2.838 1.00 97.12 115 ARG A C 1
ATOM 863 O O . ARG A 1 115 ? -5.341 -3.389 -3.148 1.00 97.12 115 ARG A O 1
ATOM 870 N N . LEU A 1 116 ? -3.514 -4.689 -2.973 1.00 97.56 116 LEU A N 1
ATOM 871 C CA . LEU A 1 116 ? -4.155 -5.902 -3.476 1.00 97.56 116 LEU A CA 1
ATOM 872 C C . LEU A 1 116 ? -5.304 -6.337 -2.557 1.00 97.56 116 LEU A C 1
ATOM 874 O O . LEU A 1 116 ? -6.386 -6.656 -3.043 1.00 97.56 116 LEU A O 1
ATOM 878 N N . ALA A 1 117 ? -5.106 -6.268 -1.236 1.00 97.19 117 ALA A N 1
ATOM 879 C CA . ALA A 1 117 ? -6.163 -6.531 -0.264 1.00 97.19 117 ALA A CA 1
ATOM 880 C C . ALA A 1 117 ? -7.359 -5.586 -0.443 1.00 97.19 117 ALA A C 1
ATOM 882 O O . ALA A 1 117 ? -8.503 -6.035 -0.477 1.00 97.19 117 ALA A O 1
ATOM 883 N N . ALA A 1 118 ? -7.102 -4.287 -0.622 1.00 96.25 118 ALA A N 1
ATOM 884 C CA . ALA A 1 118 ? -8.148 -3.298 -0.866 1.00 96.25 118 ALA A CA 1
ATOM 885 C C . ALA A 1 118 ? -8.925 -3.561 -2.171 1.00 96.25 118 ALA A C 1
ATOM 887 O O . ALA A 1 118 ? -10.153 -3.452 -2.173 1.00 96.25 118 ALA A O 1
ATOM 888 N N . LEU A 1 119 ? -8.238 -3.930 -3.262 1.00 94.31 119 LEU A N 1
ATOM 889 C CA . LEU A 1 119 ? -8.885 -4.278 -4.535 1.00 94.31 119 LEU A CA 1
ATOM 890 C C . LEU A 1 119 ? -9.789 -5.501 -4.398 1.00 94.31 119 LEU A C 1
ATOM 892 O O . LEU A 1 119 ? -10.955 -5.442 -4.782 1.00 94.31 119 LEU A O 1
ATOM 896 N N . ARG A 1 120 ? -9.273 -6.583 -3.812 1.00 95.31 120 ARG A N 1
ATOM 897 C CA . ARG A 1 120 ? -10.025 -7.830 -3.633 1.00 95.31 120 ARG A CA 1
ATOM 898 C C . ARG A 1 120 ? -11.223 -7.647 -2.719 1.00 95.31 120 ARG A C 1
ATOM 900 O O . ARG A 1 120 ? -12.310 -8.121 -3.030 1.00 95.31 120 ARG A O 1
ATOM 907 N N . LEU A 1 121 ? -11.065 -6.864 -1.651 1.00 94.69 121 LEU A N 1
ATOM 908 C CA . LEU A 1 121 ? -12.175 -6.517 -0.770 1.00 94.69 121 LEU A CA 1
ATOM 909 C C . LEU A 1 121 ? -13.263 -5.739 -1.523 1.00 94.69 121 LEU A C 1
ATOM 911 O O . LEU A 1 121 ? -14.446 -6.025 -1.351 1.00 94.69 121 LEU A O 1
ATOM 915 N N . ALA A 1 122 ? -12.880 -4.788 -2.382 1.00 92.44 122 ALA A N 1
ATOM 916 C CA . ALA A 1 122 ? -13.820 -4.050 -3.227 1.00 92.44 122 ALA A CA 1
ATOM 917 C C . ALA A 1 122 ? -14.507 -4.940 -4.281 1.00 92.44 122 ALA A C 1
ATOM 919 O O . ALA A 1 122 ? -15.650 -4.674 -4.644 1.00 92.44 122 ALA A O 1
ATOM 920 N N . ALA A 1 123 ? -13.839 -6.004 -4.731 1.00 91.75 123 ALA A N 1
ATOM 921 C CA . ALA A 1 123 ? -14.393 -7.034 -5.609 1.00 91.75 123 ALA A CA 1
ATOM 922 C C . ALA A 1 123 ? -15.186 -8.126 -4.858 1.00 91.75 123 ALA A C 1
ATOM 924 O O . ALA A 1 123 ? -15.615 -9.099 -5.472 1.00 91.75 123 ALA A O 1
ATOM 925 N N . ASN A 1 124 ? -15.393 -7.977 -3.543 1.00 93.06 124 ASN A N 1
ATOM 926 C CA . ASN A 1 124 ? -16.042 -8.958 -2.666 1.00 93.06 124 ASN A CA 1
ATOM 927 C C . ASN A 1 124 ? -15.311 -10.321 -2.564 1.00 93.06 124 ASN A C 1
ATOM 929 O O . ASN A 1 124 ? -15.870 -11.284 -2.040 1.00 93.06 124 ASN A O 1
ATOM 933 N N . ASP A 1 125 ? -14.042 -10.400 -2.977 1.00 94.31 125 ASP A N 1
ATOM 934 C CA . ASP A 1 125 ? -13.147 -11.531 -2.705 1.00 94.31 125 ASP A CA 1
ATOM 935 C C . ASP A 1 125 ? -12.534 -11.385 -1.306 1.00 94.31 125 ASP A C 1
ATOM 937 O O . ASP A 1 125 ? -11.406 -10.923 -1.111 1.00 94.31 125 ASP A O 1
ATOM 941 N N . LYS A 1 126 ? -13.315 -11.751 -0.289 1.00 92.56 126 LYS A N 1
ATOM 942 C CA . LYS A 1 126 ? -12.928 -11.551 1.115 1.00 92.56 126 LYS A CA 1
ATOM 943 C C . LYS A 1 126 ? -11.764 -12.446 1.539 1.00 92.56 126 LYS A C 1
ATOM 945 O O . LYS A 1 126 ? -10.896 -11.999 2.285 1.00 92.56 126 LYS A O 1
ATOM 950 N N . ARG A 1 127 ? -11.706 -13.682 1.030 1.00 93.06 127 ARG A N 1
ATOM 951 C CA . ARG A 1 127 ? -10.622 -14.626 1.340 1.00 93.06 127 ARG A CA 1
ATOM 952 C C . ARG A 1 127 ? -9.302 -14.156 0.737 1.00 93.06 127 ARG A C 1
ATOM 954 O O . ARG A 1 127 ? -8.300 -14.091 1.447 1.00 93.06 127 ARG A O 1
ATOM 961 N N . GLY A 1 128 ? -9.296 -13.787 -0.544 1.00 95.44 128 GLY A N 1
ATOM 962 C CA . GLY A 1 128 ? -8.094 -13.272 -1.189 1.00 95.44 128 GLY A CA 1
ATOM 963 C C . GLY A 1 128 ? -7.664 -11.914 -0.634 1.00 95.44 128 GLY A C 1
ATOM 964 O O . GLY A 1 128 ? -6.462 -11.633 -0.598 1.00 95.44 128 GLY A O 1
ATOM 965 N N . ALA A 1 129 ? -8.610 -11.091 -0.165 1.00 95.94 129 ALA A N 1
ATOM 966 C CA . ALA A 1 129 ? -8.318 -9.847 0.541 1.00 95.94 129 ALA A CA 1
ATOM 967 C C . ALA A 1 129 ? -7.627 -10.091 1.888 1.00 95.94 129 ALA A C 1
ATOM 969 O O . ALA A 1 129 ? -6.596 -9.474 2.155 1.00 95.94 129 ALA A O 1
ATOM 970 N N . GLN A 1 130 ? -8.139 -11.023 2.698 1.00 95.25 130 GLN A N 1
ATOM 971 C CA . GLN A 1 130 ? -7.522 -11.417 3.966 1.00 95.25 130 GLN A CA 1
ATOM 972 C C . GLN A 1 130 ? -6.093 -11.924 3.756 1.00 95.25 130 GLN A C 1
ATOM 974 O O . GLN A 1 130 ? -5.176 -11.443 4.420 1.00 95.25 130 GLN A O 1
ATOM 979 N N . GLN A 1 131 ? -5.881 -12.831 2.800 1.00 95.81 131 GLN A N 1
ATOM 980 C CA . GLN A 1 131 ? -4.550 -13.367 2.497 1.00 95.81 131 GLN A CA 1
ATOM 981 C C . GLN A 1 131 ? -3.573 -12.259 2.082 1.00 95.81 131 GLN A C 1
ATOM 983 O O . GLN A 1 131 ? -2.452 -12.183 2.585 1.00 95.81 131 GLN A O 1
ATOM 988 N N . ALA A 1 132 ? -4.002 -11.353 1.199 1.00 97.75 132 ALA A N 1
ATOM 989 C CA . ALA A 1 132 ? -3.175 -10.224 0.785 1.00 97.75 132 ALA A CA 1
ATOM 990 C C . ALA A 1 132 ? -2.889 -9.264 1.955 1.00 97.75 132 ALA A C 1
ATOM 992 O O . ALA A 1 132 ? -1.772 -8.769 2.095 1.00 97.75 132 ALA A O 1
ATOM 993 N N . TRP A 1 133 ? -3.862 -9.029 2.838 1.00 97.69 133 TRP A N 1
ATOM 994 C CA . TRP A 1 133 ? -3.675 -8.198 4.025 1.00 97.69 133 TRP A CA 1
ATOM 995 C C . TRP A 1 133 ? -2.663 -8.812 4.998 1.00 97.69 133 TRP A C 1
ATOM 997 O O . TRP A 1 133 ? -1.755 -8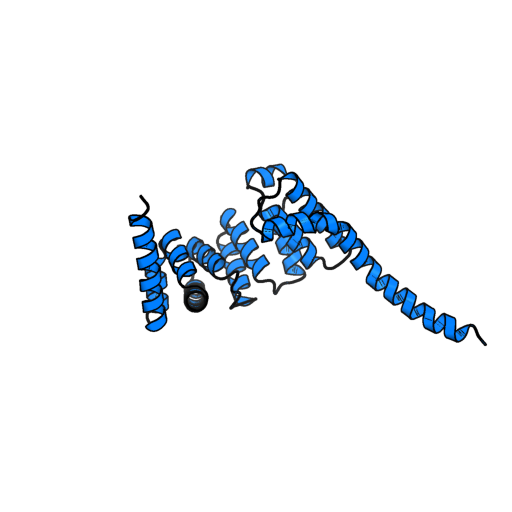.103 5.445 1.00 97.69 133 TRP A O 1
ATOM 1007 N N . GLN A 1 134 ? -2.770 -10.121 5.262 1.00 96.69 134 GLN A N 1
ATOM 1008 C CA . GLN A 1 134 ? -1.835 -10.879 6.099 1.00 96.69 134 GLN A CA 1
ATOM 1009 C C . GLN A 1 134 ? -0.417 -10.777 5.534 1.00 96.69 134 GLN A C 1
ATOM 1011 O O . GLN A 1 134 ? 0.500 -10.386 6.253 1.00 96.69 134 GLN A O 1
ATOM 1016 N N . MET A 1 135 ? -0.241 -11.002 4.228 1.00 98.19 135 MET A N 1
ATOM 1017 C CA . MET A 1 135 ? 1.058 -10.835 3.568 1.00 98.19 135 MET A CA 1
ATOM 1018 C C . MET A 1 135 ? 1.605 -9.415 3.693 1.00 98.19 135 MET A C 1
ATOM 1020 O O . MET A 1 135 ? 2.805 -9.229 3.893 1.00 98.19 135 MET A O 1
ATOM 1024 N N . SER A 1 136 ? 0.741 -8.401 3.645 1.00 98.44 136 SER A N 1
ATOM 1025 C CA . SER A 1 136 ? 1.150 -7.022 3.898 1.00 98.44 136 SER A CA 1
ATOM 1026 C C . SER A 1 136 ? 1.736 -6.880 5.306 1.00 98.44 136 SER A C 1
ATOM 1028 O O . SER A 1 136 ? 2.820 -6.321 5.451 1.00 98.44 136 SER A O 1
ATOM 1030 N N . VAL A 1 137 ? 1.086 -7.430 6.336 1.00 97.94 137 VAL A N 1
ATOM 1031 C CA . VAL A 1 137 ? 1.603 -7.409 7.715 1.00 97.94 137 VAL A CA 1
ATOM 1032 C C . VAL A 1 137 ? 2.911 -8.199 7.839 1.00 97.94 137 VAL A C 1
ATOM 1034 O O . VAL A 1 137 ? 3.866 -7.685 8.418 1.00 97.94 137 VAL A O 1
ATOM 1037 N N . LEU A 1 138 ? 2.990 -9.398 7.259 1.00 97.25 138 LEU A N 1
ATOM 1038 C CA . LEU A 1 138 ? 4.159 -10.282 7.352 1.00 97.25 138 LEU A CA 1
ATOM 1039 C C . LEU A 1 138 ? 5.400 -9.710 6.654 1.00 97.25 138 LEU A C 1
ATOM 1041 O O . LEU A 1 138 ? 6.506 -9.811 7.174 1.00 97.25 138 LEU A O 1
ATOM 1045 N N . THR A 1 139 ? 5.223 -9.055 5.506 1.00 97.88 139 THR A N 1
ATOM 1046 C CA . THR A 1 139 ? 6.326 -8.439 4.739 1.00 97.88 139 THR A CA 1
ATOM 1047 C C . THR A 1 139 ? 6.780 -7.092 5.298 1.00 97.88 139 THR A C 1
ATOM 1049 O O . THR A 1 139 ? 7.783 -6.537 4.859 1.00 97.88 139 THR A O 1
ATOM 1052 N N . GLY A 1 140 ? 6.070 -6.557 6.291 1.00 97.31 140 GLY A N 1
ATOM 1053 C CA . GLY A 1 140 ? 6.483 -5.359 7.004 1.00 97.31 140 GLY A CA 1
ATOM 1054 C C . GLY A 1 140 ? 5.576 -5.106 8.191 1.00 97.31 140 GLY A C 1
ATOM 1055 O O . GLY A 1 140 ? 4.581 -4.396 8.054 1.00 97.31 140 GLY A O 1
ATOM 1056 N N . ARG A 1 141 ? 5.925 -5.655 9.361 1.00 96.88 141 ARG A N 1
ATOM 1057 C CA . ARG A 1 141 ? 5.095 -5.582 10.579 1.00 96.88 141 ARG A CA 1
ATOM 1058 C C . ARG A 1 141 ? 4.860 -4.146 11.053 1.00 96.88 141 ARG A C 1
ATOM 1060 O O . ARG A 1 141 ? 3.765 -3.833 11.518 1.00 96.88 141 ARG A O 1
ATOM 1067 N N . TYR A 1 142 ? 5.865 -3.279 10.909 1.00 97.62 142 TYR A N 1
ATOM 1068 C CA . TYR A 1 142 ? 5.824 -1.870 11.304 1.00 97.62 142 TYR A CA 1
ATOM 1069 C C . TYR A 1 142 ? 6.172 -0.965 10.115 1.00 97.62 142 TYR A C 1
ATOM 1071 O O . TYR A 1 142 ? 7.331 -0.850 9.728 1.00 97.62 142 TYR A O 1
ATOM 1079 N N . VAL A 1 143 ? 5.154 -0.329 9.527 1.00 97.94 143 VAL A N 1
ATOM 1080 C CA . VAL A 1 143 ? 5.300 0.616 8.406 1.00 97.94 143 VAL A CA 1
ATOM 1081 C C . VAL A 1 143 ? 4.421 1.839 8.695 1.00 97.94 143 VAL A C 1
ATOM 1083 O O . VAL A 1 143 ? 3.232 1.798 8.369 1.00 97.94 143 VAL A O 1
ATOM 1086 N N . PRO A 1 144 ? 4.952 2.914 9.315 1.00 96.31 144 PRO A N 1
ATOM 1087 C CA . PRO A 1 144 ? 4.158 4.017 9.874 1.00 96.31 144 PRO A CA 1
ATOM 1088 C C . PRO A 1 144 ? 3.087 4.600 8.946 1.00 96.31 144 PRO A C 1
ATOM 1090 O O . PRO A 1 144 ? 1.951 4.805 9.374 1.00 96.31 144 PRO A O 1
ATOM 1093 N N . GLY A 1 145 ? 3.420 4.813 7.669 1.00 95.50 145 GLY A N 1
ATOM 1094 C CA . GLY A 1 145 ? 2.502 5.368 6.666 1.00 95.50 145 GLY A CA 1
ATOM 1095 C C . GLY A 1 145 ? 1.357 4.436 6.251 1.00 95.50 145 GLY A C 1
ATOM 1096 O O . GLY A 1 145 ? 0.393 4.890 5.645 1.00 95.50 145 GLY A O 1
ATOM 1097 N N . LEU A 1 146 ? 1.435 3.147 6.592 1.00 97.12 146 LEU A N 1
ATOM 1098 C CA . LEU A 1 146 ? 0.496 2.112 6.155 1.00 97.12 146 LEU A CA 1
ATOM 1099 C C . LEU A 1 146 ? -0.363 1.547 7.297 1.00 97.12 146 LEU A C 1
ATOM 1101 O O . LEU A 1 146 ? -1.392 0.923 7.043 1.00 97.12 146 LEU A O 1
ATOM 1105 N N . MET A 1 147 ? 0.028 1.771 8.555 1.00 97.75 147 MET A N 1
ATOM 1106 C CA . MET A 1 147 ? -0.598 1.121 9.714 1.00 97.75 147 MET A CA 1
ATOM 1107 C C . MET A 1 147 ? -2.098 1.415 9.823 1.00 97.75 147 MET A C 1
ATOM 1109 O O . MET A 1 147 ? -2.901 0.495 9.946 1.00 97.75 147 MET A O 1
ATOM 1113 N N . ASN A 1 148 ? -2.494 2.686 9.700 1.00 97.25 148 ASN A N 1
ATOM 1114 C CA . ASN A 1 148 ? -3.904 3.072 9.808 1.00 97.25 148 ASN A CA 1
ATOM 1115 C C . ASN A 1 148 ? -4.750 2.476 8.673 1.00 97.25 148 ASN A C 1
ATOM 1117 O O . ASN A 1 148 ? -5.842 1.978 8.929 1.00 97.25 148 ASN A O 1
ATOM 1121 N N . ALA A 1 149 ? -4.228 2.470 7.442 1.00 96.69 149 ALA A N 1
ATOM 1122 C CA . ALA A 1 149 ? -4.914 1.875 6.296 1.00 96.69 149 ALA A CA 1
ATOM 1123 C C . ALA A 1 149 ? -5.080 0.355 6.463 1.00 96.69 149 ALA A C 1
ATOM 1125 O O . ALA A 1 149 ? -6.123 -0.198 6.125 1.00 96.69 149 ALA A O 1
ATOM 1126 N N . ARG A 1 150 ? -4.087 -0.332 7.045 1.00 97.56 150 ARG A N 1
ATOM 1127 C CA . ARG A 1 150 ? -4.218 -1.754 7.392 1.00 97.56 150 ARG A CA 1
ATOM 1128 C C . ARG A 1 150 ? -5.263 -1.996 8.460 1.00 97.56 150 ARG A C 1
ATOM 1130 O O . ARG A 1 150 ? -6.023 -2.942 8.304 1.00 97.56 150 ARG A O 1
ATOM 1137 N N . LEU A 1 151 ? -5.308 -1.186 9.517 1.00 97.75 151 LEU A N 1
ATOM 1138 C CA . LEU A 1 151 ? -6.350 -1.333 10.532 1.00 97.75 151 LEU A CA 1
ATOM 1139 C C . LEU A 1 151 ? -7.736 -1.157 9.914 1.00 97.75 151 LEU A C 1
ATOM 1141 O O . LEU A 1 151 ? -8.610 -1.981 10.149 1.00 97.75 151 LEU A O 1
ATOM 1145 N N . GLU A 1 152 ? -7.920 -0.135 9.081 1.00 97.00 152 GLU A N 1
ATOM 1146 C CA . GLU A 1 152 ? -9.182 0.094 8.378 1.00 97.00 152 GLU A CA 1
ATOM 1147 C C . GLU A 1 152 ? -9.576 -1.104 7.502 1.00 97.00 152 GLU A C 1
ATOM 1149 O O . GLU A 1 152 ? -10.690 -1.611 7.618 1.00 97.00 152 GLU A O 1
ATOM 1154 N N . LEU A 1 153 ? -8.656 -1.616 6.677 1.00 96.19 153 LEU A N 1
ATOM 1155 C CA . LEU A 1 153 ? -8.907 -2.811 5.866 1.00 96.19 153 LEU A CA 1
ATOM 1156 C C . LEU A 1 153 ? -9.231 -4.036 6.731 1.00 96.19 153 LEU A C 1
ATOM 1158 O O . LEU A 1 153 ? -10.194 -4.744 6.444 1.00 96.19 153 LEU A O 1
ATOM 1162 N N . GLY A 1 154 ? -8.461 -4.262 7.798 1.00 95.88 154 GLY A N 1
ATOM 1163 C CA . GLY A 1 154 ? -8.661 -5.363 8.738 1.00 95.88 154 GLY A CA 1
ATOM 1164 C C . GLY A 1 154 ? -10.047 -5.321 9.378 1.00 95.88 154 GLY A C 1
ATOM 1165 O O . GLY A 1 154 ? -10.762 -6.320 9.362 1.00 95.88 154 GLY A O 1
ATOM 1166 N N . PHE A 1 155 ? -10.478 -4.146 9.847 1.00 95.81 155 PHE A N 1
ATOM 1167 C CA . PHE A 1 155 ? -11.798 -3.980 10.456 1.00 95.81 155 PHE A CA 1
ATOM 1168 C C . PHE A 1 155 ? -12.954 -4.134 9.467 1.00 95.81 155 PHE A C 1
ATOM 1170 O O . PHE A 1 155 ? -13.982 -4.708 9.817 1.00 95.81 155 PHE A O 1
ATOM 1177 N N . ARG A 1 156 ? -12.784 -3.718 8.209 1.00 93.75 156 ARG A N 1
ATOM 1178 C CA . ARG A 1 156 ? -13.791 -3.954 7.160 1.00 93.75 156 ARG A CA 1
ATOM 1179 C C . ARG A 1 156 ? -13.968 -5.436 6.816 1.00 93.75 156 ARG A C 1
ATOM 1181 O O . ARG A 1 156 ? -15.025 -5.820 6.322 1.00 93.75 156 ARG A O 1
ATOM 1188 N N . MET A 1 157 ? -12.955 -6.261 7.077 1.00 91.25 157 MET A N 1
ATOM 1189 C CA . MET A 1 157 ? -13.015 -7.720 6.932 1.00 91.25 157 MET A CA 1
ATOM 1190 C C . MET A 1 157 ? -13.437 -8.432 8.228 1.00 91.25 157 MET A C 1
ATOM 1192 O O . MET A 1 157 ? -13.754 -9.620 8.186 1.00 91.25 157 MET A O 1
ATOM 1196 N N . PHE A 1 158 ? -13.500 -7.709 9.355 1.00 82.62 158 PHE A N 1
ATOM 1197 C CA . PHE A 1 158 ? -13.667 -8.267 10.699 1.00 82.62 158 PHE A CA 1
ATOM 1198 C C . PHE A 1 158 ? -14.881 -9.190 10.936 1.00 82.62 158 PHE A C 1
ATOM 1200 O O . PHE A 1 158 ? -14.743 -10.140 11.701 1.00 82.62 158 PHE A O 1
ATOM 1207 N N . PRO A 1 159 ? -16.046 -9.019 10.279 1.00 70.94 159 PRO A N 1
ATOM 1208 C CA . PRO A 1 159 ? -17.197 -9.895 10.523 1.00 70.94 159 PRO A CA 1
ATOM 1209 C C . PRO A 1 159 ? -17.003 -11.371 10.113 1.00 70.94 159 PRO A C 1
ATOM 1211 O O . PRO A 1 159 ? -17.927 -12.159 10.280 1.00 70.94 159 PRO A O 1
ATOM 1214 N N . ILE A 1 160 ? -15.865 -11.741 9.506 1.00 66.38 160 ILE A N 1
ATOM 1215 C CA . ILE A 1 160 ? -15.629 -13.044 8.840 1.00 66.38 160 ILE A CA 1
ATOM 1216 C C . ILE A 1 160 ? -14.313 -13.683 9.328 1.00 66.38 160 ILE A C 1
ATOM 1218 O O . ILE A 1 160 ? -13.713 -14.523 8.668 1.00 66.38 160 ILE A O 1
ATOM 1222 N N . VAL A 1 161 ? -13.818 -13.252 10.485 1.00 61.28 161 VAL A N 1
ATOM 1223 C CA . VAL A 1 161 ? -12.427 -13.476 10.882 1.00 61.28 161 VAL A CA 1
ATOM 1224 C C . VAL A 1 161 ? -12.196 -14.820 11.572 1.00 61.28 161 VAL A C 1
ATOM 1226 O O . VAL A 1 161 ? -12.847 -15.151 12.558 1.00 61.28 161 VAL A O 1
ATOM 1229 N N . ASP A 1 162 ? -11.201 -15.546 11.059 1.00 82.38 162 ASP A N 1
ATOM 1230 C CA . ASP A 1 162 ? -10.486 -16.635 11.735 1.00 82.38 162 ASP A CA 1
ATOM 1231 C C . ASP A 1 162 ? -9.709 -16.077 12.951 1.00 82.38 162 ASP A C 1
ATOM 1233 O O . ASP A 1 162 ? -9.094 -15.012 12.813 1.00 82.38 162 ASP A O 1
ATOM 1237 N N . PRO A 1 163 ? -9.708 -16.750 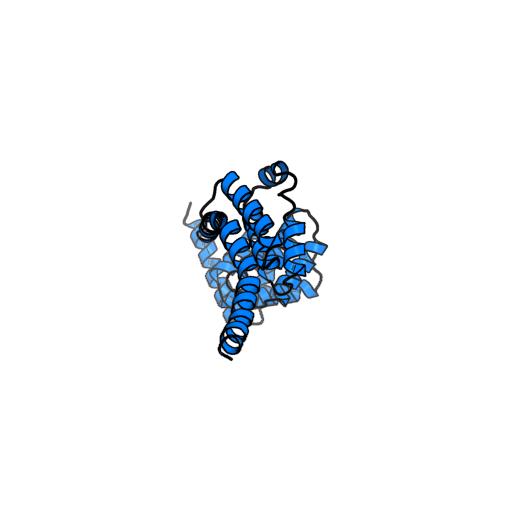14.121 1.00 88.25 163 PRO A N 1
ATOM 1238 C CA . PRO A 1 163 ? -8.892 -16.392 15.287 1.00 88.25 163 PRO A CA 1
ATOM 1239 C C . PRO A 1 163 ? -7.482 -15.860 14.982 1.00 88.25 163 PRO A C 1
ATOM 1241 O O . PRO A 1 163 ? -7.078 -14.857 15.571 1.00 88.25 163 PRO A O 1
ATOM 1244 N N . GLU A 1 164 ? -6.764 -16.443 14.017 1.00 88.94 164 GLU A N 1
ATOM 1245 C CA . GLU A 1 164 ? -5.410 -15.998 13.648 1.00 88.94 164 GLU A CA 1
ATOM 1246 C C . GLU A 1 164 ? -5.381 -14.533 13.166 1.00 88.94 164 GLU A C 1
ATOM 1248 O O . GLU A 1 164 ? -4.522 -13.730 13.546 1.00 88.94 164 GLU A O 1
ATOM 1253 N N . LEU A 1 165 ? -6.350 -14.141 12.336 1.00 88.88 165 LEU A N 1
ATOM 1254 C CA . LEU A 1 165 ? -6.439 -12.772 11.834 1.00 88.88 165 LEU A CA 1
ATOM 1255 C C . LEU A 1 165 ? -6.858 -11.799 12.951 1.00 88.88 165 LEU A C 1
ATOM 1257 O O . LEU A 1 165 ? -6.399 -10.653 12.956 1.00 88.88 165 LEU A O 1
ATOM 1261 N N . ALA A 1 166 ? -7.664 -12.235 13.924 1.00 92.94 166 ALA A N 1
ATOM 1262 C CA . ALA A 1 166 ? -7.987 -11.413 15.089 1.00 92.94 166 ALA A CA 1
ATOM 1263 C C . ALA A 1 166 ? -6.732 -11.109 15.926 1.00 92.94 166 ALA A C 1
ATOM 1265 O O . ALA A 1 166 ? -6.525 -9.960 16.322 1.00 92.94 166 ALA A O 1
ATOM 1266 N N . GLU A 1 167 ? -5.857 -12.093 16.136 1.00 94.50 167 GLU A N 1
ATOM 1267 C CA . GLU A 1 167 ? -4.591 -11.896 16.852 1.00 94.50 167 GLU A CA 1
ATOM 1268 C C . GLU A 1 167 ? -3.655 -10.934 16.110 1.00 94.50 167 GLU A C 1
ATOM 1270 O O . GLU A 1 167 ? -3.172 -9.960 16.698 1.00 94.50 167 GLU A O 1
ATOM 1275 N N . LEU A 1 168 ? -3.474 -11.124 14.797 1.00 95.38 168 LEU A N 1
ATOM 1276 C CA . LEU A 1 168 ? -2.680 -10.209 13.968 1.00 95.38 168 LEU A CA 1
ATOM 1277 C C . LEU A 1 168 ? -3.236 -8.780 13.990 1.00 95.38 168 LEU A C 1
ATOM 1279 O O . LEU A 1 168 ? -2.472 -7.811 14.032 1.00 95.38 168 LEU A O 1
ATOM 1283 N N . LEU A 1 169 ? -4.561 -8.627 13.963 1.00 96.75 169 LEU A N 1
ATOM 1284 C CA . LEU A 1 169 ? -5.205 -7.319 14.021 1.00 96.75 169 LEU A CA 1
ATOM 1285 C C . LEU A 1 169 ? -5.021 -6.659 15.393 1.00 96.75 169 LEU A C 1
ATOM 1287 O O . LEU A 1 169 ? -4.710 -5.468 15.446 1.00 96.75 169 LEU A O 1
ATOM 1291 N N . ALA A 1 170 ? -5.139 -7.411 16.491 1.00 97.38 170 ALA A N 1
ATOM 1292 C CA . ALA A 1 170 ? -4.866 -6.916 17.841 1.00 97.38 170 ALA A CA 1
ATOM 1293 C C . ALA A 1 170 ? -3.413 -6.426 17.979 1.00 97.38 170 ALA A C 1
ATOM 1295 O O . ALA A 1 170 ? -3.156 -5.348 18.522 1.00 97.38 170 ALA A O 1
ATOM 1296 N N . ASP A 1 171 ? -2.463 -7.157 17.401 1.00 97.56 171 ASP A N 1
ATOM 1297 C CA . ASP A 1 171 ? -1.060 -6.754 17.334 1.00 97.56 171 ASP A CA 1
ATOM 1298 C C . ASP A 1 171 ? -0.846 -5.471 16.526 1.00 97.56 171 ASP A C 1
ATOM 1300 O O . ASP A 1 171 ? -0.147 -4.552 16.969 1.00 97.56 171 ASP A O 1
ATOM 1304 N N . GLN A 1 172 ? -1.476 -5.359 15.354 1.00 98.19 172 GLN A N 1
ATOM 1305 C CA . GLN A 1 172 ? -1.428 -4.131 14.562 1.00 98.19 172 GLN A CA 1
ATOM 1306 C C . GLN A 1 172 ? -2.073 -2.952 15.306 1.00 98.19 172 GLN A C 1
ATOM 1308 O O . GLN A 1 172 ? -1.588 -1.828 15.165 1.00 98.19 172 GLN A O 1
ATOM 1313 N N . VAL A 1 173 ? -3.108 -3.170 16.128 1.00 98.44 173 VAL A N 1
ATOM 1314 C CA . VAL A 1 173 ? -3.713 -2.127 16.978 1.00 98.44 173 VAL A CA 1
ATOM 1315 C C . VAL A 1 173 ? -2.699 -1.612 17.997 1.00 98.44 173 VAL A C 1
ATOM 1317 O O . VAL A 1 173 ? -2.486 -0.400 18.075 1.00 98.44 173 VAL A O 1
ATOM 1320 N N . ARG A 1 174 ? -2.018 -2.503 18.729 1.00 98.44 174 ARG A N 1
ATOM 1321 C CA . ARG A 1 174 ? -0.996 -2.127 19.726 1.00 98.44 174 ARG A CA 1
ATOM 1322 C C . ARG A 1 174 ? 0.139 -1.330 19.095 1.00 98.44 174 ARG A C 1
ATOM 1324 O O . ARG A 1 174 ? 0.503 -0.259 19.584 1.00 98.44 174 ARG A O 1
ATOM 1331 N N . LEU A 1 175 ? 0.661 -1.809 17.966 1.00 98.06 175 LEU A N 1
ATOM 1332 C CA . LEU A 1 175 ? 1.717 -1.116 17.229 1.00 98.06 175 LEU A CA 1
ATOM 1333 C C . LEU A 1 175 ? 1.236 0.248 16.711 1.00 98.06 175 LEU A C 1
ATOM 1335 O O . LEU A 1 175 ? 1.946 1.247 16.833 1.00 98.06 175 LEU A O 1
ATOM 1339 N N . SER A 1 176 ? 0.019 0.320 16.169 1.00 98.12 176 SER A N 1
ATOM 1340 C CA . SER A 1 176 ? -0.540 1.572 15.645 1.00 98.12 176 SER A CA 1
ATOM 1341 C 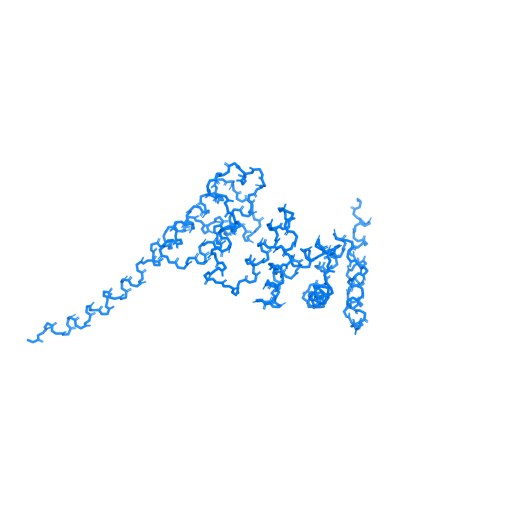C . SER A 1 176 ? -0.796 2.589 16.748 1.00 98.12 176 SER A C 1
ATOM 1343 O O . SER A 1 176 ? -0.602 3.778 16.523 1.00 98.12 176 SER A O 1
ATOM 1345 N N . MET A 1 177 ? -1.171 2.150 17.952 1.00 98.19 177 MET A N 1
ATOM 1346 C CA . MET A 1 177 ? -1.352 3.032 19.107 1.00 98.19 177 MET A CA 1
ATOM 1347 C C . MET A 1 177 ? -0.053 3.713 19.540 1.00 98.19 177 MET A C 1
ATOM 1349 O O . MET A 1 177 ? -0.085 4.872 19.962 1.00 98.19 177 MET A O 1
ATOM 1353 N N . ARG A 1 178 ? 1.084 3.021 19.400 1.00 97.50 178 ARG A N 1
ATOM 1354 C CA . ARG A 1 178 ? 2.419 3.579 19.670 1.00 97.50 178 ARG A CA 1
ATOM 1355 C C . ARG A 1 178 ? 2.825 4.617 18.620 1.00 97.50 178 ARG A C 1
ATOM 1357 O O . ARG A 1 178 ? 3.461 5.604 18.967 1.00 97.50 178 ARG A O 1
ATOM 1364 N N . ASN A 1 179 ? 2.409 4.429 17.367 1.00 96.69 179 ASN A N 1
ATOM 1365 C CA . ASN A 1 179 ? 2.732 5.329 16.256 1.00 96.69 179 ASN A CA 1
ATOM 1366 C C . ASN A 1 179 ? 1.771 6.532 16.132 1.00 96.69 179 ASN A C 1
ATOM 1368 O O . ASN A 1 179 ? 2.198 7.667 15.952 1.00 96.69 179 ASN A O 1
ATOM 1372 N N . SER A 1 180 ? 0.454 6.309 16.203 1.00 97.25 180 SER A N 1
ATOM 1373 C CA . SER A 1 180 ? -0.566 7.333 15.943 1.00 97.25 180 SER A CA 1
ATOM 1374 C C . SER A 1 180 ? -1.865 7.098 16.725 1.00 97.25 180 SER A C 1
ATOM 1376 O O . SER A 1 180 ? -2.838 6.533 16.224 1.00 97.25 180 SER A O 1
ATOM 1378 N N . ARG A 1 181 ? -1.926 7.634 17.950 1.00 97.75 181 ARG A N 1
ATOM 1379 C CA . ARG A 1 181 ? -3.111 7.564 18.834 1.00 97.75 181 ARG A CA 1
ATOM 1380 C C . ARG A 1 181 ? -4.377 8.119 18.170 1.00 97.75 181 ARG A C 1
ATOM 1382 O O . ARG A 1 181 ? -5.448 7.522 18.235 1.00 97.75 181 ARG A O 1
ATOM 1389 N N . SER A 1 182 ? -4.254 9.270 17.507 1.00 97.56 182 SER A N 1
ATOM 1390 C CA . SER A 1 182 ? -5.374 9.913 16.811 1.00 97.56 182 SER A CA 1
ATOM 1391 C C . SER A 1 182 ? -5.796 9.149 15.553 1.00 97.56 182 SER A C 1
ATOM 1393 O O . SER A 1 182 ? -6.978 9.158 15.216 1.00 97.56 182 SER A O 1
ATOM 1395 N N . GLY A 1 183 ? -4.860 8.473 14.878 1.00 97.62 183 GLY A N 1
ATOM 1396 C CA . GLY A 1 183 ? -5.141 7.589 13.749 1.00 97.62 183 GLY A CA 1
ATOM 1397 C C . GLY A 1 183 ? -6.011 6.406 14.161 1.00 97.62 183 GLY A C 1
ATOM 1398 O O . GLY A 1 183 ? -7.082 6.212 13.589 1.00 97.62 183 GLY A O 1
ATOM 1399 N N . VAL A 1 184 ? -5.618 5.693 15.219 1.00 98.19 184 VAL A N 1
ATOM 1400 C CA . VAL A 1 184 ? -6.389 4.552 15.738 1.00 98.19 184 VAL A CA 1
ATOM 1401 C C . VAL A 1 184 ? -7.775 4.986 16.215 1.00 98.19 184 VAL A C 1
ATOM 1403 O O . VAL A 1 184 ? -8.755 4.334 15.875 1.00 98.19 184 VAL A O 1
ATOM 1406 N N . ALA A 1 185 ? -7.902 6.118 16.917 1.00 98.25 185 ALA A N 1
ATOM 1407 C CA . ALA A 1 185 ? -9.208 6.643 17.331 1.00 98.25 185 ALA A CA 1
ATOM 1408 C C . ALA A 1 185 ? -10.137 6.950 16.137 1.00 98.25 185 ALA A C 1
ATOM 1410 O O . ALA A 1 185 ? -11.338 6.678 16.195 1.00 98.25 185 ALA A O 1
ATOM 1411 N N . LYS A 1 186 ? -9.591 7.489 15.036 1.00 97.94 186 LYS A N 1
ATOM 1412 C CA . LYS A 1 186 ? -10.353 7.719 13.796 1.00 97.94 186 LYS A CA 1
ATOM 1413 C C . LYS A 1 186 ? -10.810 6.405 13.170 1.00 97.94 186 LYS A C 1
ATOM 1415 O O . LYS A 1 186 ? -11.979 6.299 12.810 1.00 97.94 186 LYS A O 1
ATOM 1420 N N . VAL A 1 187 ? -9.919 5.416 13.082 1.00 97.81 187 VAL A N 1
ATOM 1421 C CA . VAL A 1 187 ? -10.244 4.086 12.543 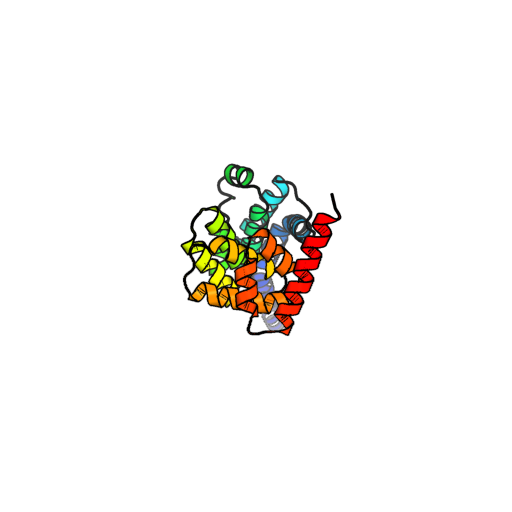1.00 97.81 187 VAL A CA 1
ATOM 1422 C C . VAL A 1 187 ? -11.302 3.388 13.398 1.00 97.81 187 VAL A C 1
ATOM 1424 O O . VAL A 1 187 ? -12.267 2.865 12.841 1.00 97.81 187 VAL A O 1
ATOM 1427 N N . ALA A 1 188 ? -11.162 3.443 14.728 1.00 97.56 188 ALA A N 1
ATOM 1428 C CA . ALA A 1 188 ? -12.110 2.887 15.691 1.00 97.56 188 ALA A CA 1
ATOM 1429 C C . ALA A 1 188 ? -13.526 3.387 15.413 1.00 97.56 188 ALA A C 1
ATOM 1431 O O . ALA A 1 188 ? -14.447 2.599 15.218 1.00 97.56 188 ALA A O 1
ATOM 1432 N N . ARG A 1 189 ? -13.669 4.710 15.304 1.00 96.44 189 ARG A N 1
ATOM 1433 C CA . ARG A 1 189 ? -14.953 5.352 15.046 1.00 96.44 189 ARG A CA 1
ATOM 1434 C C . ARG A 1 189 ? -15.503 5.033 13.656 1.00 96.44 189 ARG A C 1
ATOM 1436 O O . ARG A 1 189 ? -16.692 4.775 13.523 1.00 96.44 189 ARG A O 1
ATOM 1443 N N . ALA A 1 190 ? -14.662 5.100 12.623 1.00 96.12 190 ALA A N 1
ATOM 1444 C CA . ALA A 1 190 ? -15.090 4.895 11.239 1.00 96.12 190 ALA A CA 1
ATOM 1445 C C . ALA A 1 190 ? -15.614 3.472 10.983 1.00 96.12 190 ALA A C 1
ATOM 1447 O O . ALA A 1 190 ? -16.460 3.291 10.115 1.00 96.12 190 ALA A O 1
ATOM 1448 N N . ASN A 1 191 ? -15.140 2.488 11.754 1.00 95.81 191 ASN A N 1
ATOM 1449 C CA . ASN A 1 191 ? -15.464 1.073 11.566 1.00 95.81 191 ASN A CA 1
ATOM 1450 C C . ASN A 1 191 ? -16.245 0.456 12.739 1.00 95.81 191 ASN A C 1
ATOM 1452 O O . ASN A 1 191 ? -16.364 -0.763 12.797 1.00 95.81 191 ASN A O 1
ATOM 1456 N N . ALA A 1 192 ? -16.729 1.264 13.693 1.00 95.94 192 ALA A N 1
ATOM 1457 C CA . ALA A 1 192 ? -17.343 0.786 14.940 1.00 95.94 192 ALA A CA 1
ATOM 1458 C C . ALA A 1 192 ? -16.487 -0.271 15.682 1.00 95.94 192 ALA A C 1
ATOM 1460 O O . ALA A 1 192 ? -16.996 -1.193 16.314 1.00 95.94 192 ALA A O 1
ATOM 1461 N N . ALA A 1 193 ? -15.161 -0.132 15.609 1.00 96.38 193 ALA A N 1
ATOM 1462 C CA . ALA A 1 193 ? -14.185 -1.108 16.094 1.00 96.38 193 ALA A CA 1
ATOM 1463 C C . ALA A 1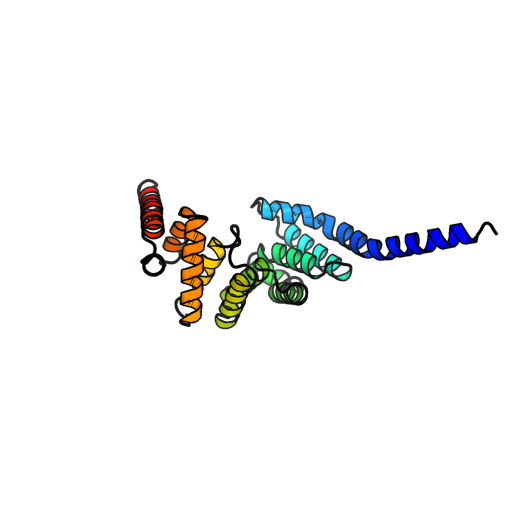 193 ? -13.738 -0.864 17.550 1.00 96.38 193 ALA A C 1
ATOM 1465 O O . ALA A 1 193 ? -12.759 -1.445 18.020 1.00 96.38 193 ALA A O 1
ATOM 1466 N N . GLU A 1 194 ? -14.436 0.008 18.278 1.00 97.25 194 GLU A N 1
ATOM 1467 C CA . GLU A 1 194 ? -14.090 0.396 19.651 1.00 97.25 194 GLU A CA 1
ATOM 1468 C C . GLU A 1 194 ? -14.033 -0.791 20.621 1.00 97.25 194 GLU A C 1
ATOM 1470 O O . GLU A 1 194 ? -13.038 -0.884 21.343 1.00 97.25 194 GLU A O 1
ATOM 1475 N N . PRO A 1 195 ? -15.016 -1.722 20.648 1.00 96.88 195 PRO A N 1
ATOM 1476 C CA . PRO A 1 195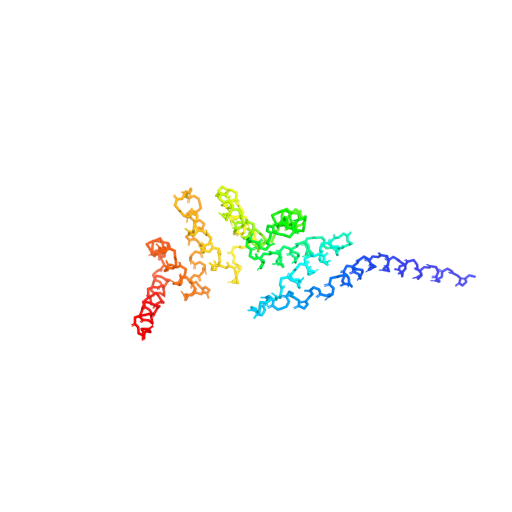 ? -14.972 -2.838 21.590 1.00 96.88 195 PRO A CA 1
ATOM 1477 C C . PRO A 1 195 ? -13.750 -3.728 21.358 1.00 96.88 195 PRO A C 1
ATOM 1479 O O . PRO A 1 195 ? -13.073 -4.113 22.310 1.00 96.88 195 PRO A O 1
ATOM 1482 N N . PHE A 1 196 ? -13.420 -3.988 20.090 1.00 96.69 196 PHE A N 1
ATOM 1483 C CA . PHE A 1 196 ? -12.252 -4.783 19.730 1.00 96.69 196 PHE A CA 1
ATOM 1484 C C . PHE A 1 196 ? -10.951 -4.095 20.143 1.00 96.69 196 PHE A C 1
ATOM 1486 O O . PHE A 1 196 ? -10.082 -4.724 20.738 1.00 96.69 196 PHE A O 1
ATOM 1493 N N . ILE A 1 197 ? -10.810 -2.797 19.860 1.00 97.81 197 ILE A N 1
ATOM 1494 C CA . ILE A 1 197 ? -9.597 -2.051 20.216 1.00 97.81 197 ILE A CA 1
ATOM 1495 C C . ILE A 1 197 ? -9.417 -2.009 21.736 1.00 97.81 197 ILE A C 1
ATOM 1497 O O . ILE A 1 197 ? -8.310 -2.233 22.220 1.00 97.81 197 ILE A O 1
ATOM 1501 N N . ARG A 1 198 ? -10.494 -1.801 22.502 1.00 98.31 198 ARG A N 1
ATOM 1502 C CA . ARG A 1 198 ? -10.452 -1.873 23.972 1.00 98.31 198 ARG A CA 1
ATOM 1503 C C . ARG A 1 198 ? -9.998 -3.243 24.464 1.00 98.31 198 ARG A C 1
ATOM 1505 O O . ARG A 1 198 ? -9.131 -3.307 25.330 1.00 98.31 198 ARG A O 1
ATOM 1512 N N . ALA A 1 199 ? -10.527 -4.319 23.882 1.00 97.62 199 ALA A N 1
ATOM 1513 C CA . ALA A 1 199 ? -10.111 -5.678 24.213 1.00 97.62 199 ALA A CA 1
ATOM 1514 C C . ALA A 1 199 ? -8.630 -5.926 23.872 1.00 97.62 199 ALA A C 1
ATOM 1516 O O . ALA A 1 199 ? -7.879 -6.423 24.708 1.00 97.62 199 ALA A O 1
ATOM 1517 N N . ALA A 1 200 ? -8.174 -5.506 22.688 1.00 97.56 200 ALA A N 1
ATOM 1518 C CA . ALA A 1 200 ? -6.787 -5.669 22.246 1.00 97.56 200 ALA A CA 1
ATOM 1519 C C . ALA A 1 200 ? -5.775 -4.941 23.151 1.00 97.56 200 ALA A C 1
ATOM 1521 O O . ALA A 1 200 ? -4.645 -5.408 23.321 1.00 97.56 200 ALA A O 1
ATOM 1522 N N . LEU A 1 201 ? -6.181 -3.809 23.735 1.00 98.38 201 LEU A N 1
ATOM 1523 C CA . LEU A 1 201 ? -5.356 -2.968 24.606 1.00 98.38 201 LEU A CA 1
ATOM 1524 C C . LEU A 1 201 ? -5.547 -3.250 26.104 1.00 98.38 201 LEU A C 1
ATOM 1526 O O . LEU A 1 201 ? -4.891 -2.601 26.919 1.00 98.38 201 LEU A O 1
ATOM 1530 N N . TRP A 1 202 ? -6.418 -4.191 26.486 1.00 97.50 202 TRP A N 1
ATOM 1531 C CA . TRP A 1 202 ? -6.763 -4.457 27.888 1.00 97.50 202 TRP A CA 1
ATOM 1532 C C . TRP A 1 202 ? -5.535 -4.758 28.759 1.00 97.50 202 TRP A C 1
ATOM 1534 O O . TRP A 1 202 ? -5.420 -4.251 29.873 1.00 97.50 202 TRP A O 1
ATOM 1544 N N . SER A 1 203 ? -4.582 -5.527 28.229 1.00 96.88 203 SER A N 1
ATOM 1545 C CA . SER A 1 203 ? -3.343 -5.897 28.922 1.00 96.88 203 SER A CA 1
ATOM 1546 C C . SER A 1 203 ? -2.270 -4.800 28.931 1.00 96.88 203 SER A C 1
ATOM 1548 O O . SER A 1 203 ? -1.214 -4.996 29.526 1.00 96.88 203 SER A O 1
ATOM 1550 N N . GLU A 1 204 ? -2.498 -3.653 28.281 1.00 98.12 204 GLU A N 1
ATOM 1551 C CA . GLU A 1 204 ? -1.542 -2.544 28.179 1.00 98.12 204 GLU A CA 1
ATOM 1552 C C . GLU A 1 204 ? -2.159 -1.237 28.718 1.00 98.12 204 GLU A C 1
ATOM 1554 O O . GLU A 1 204 ? -2.626 -0.397 27.937 1.00 98.12 204 GLU A O 1
ATOM 1559 N N . PRO A 1 205 ? -2.142 -1.006 30.051 1.00 97.62 205 PRO A N 1
ATOM 1560 C CA . PRO A 1 205 ? -2.856 0.109 30.685 1.00 97.62 205 PRO A CA 1
ATOM 1561 C C . PRO A 1 205 ? -2.488 1.489 30.134 1.00 97.62 205 PRO A C 1
ATOM 1563 O O . PRO A 1 205 ? -3.327 2.387 30.054 1.00 97.62 205 PRO A O 1
ATOM 1566 N N . GLU A 1 206 ? -1.230 1.681 29.733 1.00 98.19 206 GLU A N 1
ATOM 1567 C CA . GLU A 1 206 ? -0.789 2.933 29.123 1.00 98.19 206 GLU A CA 1
ATOM 1568 C C . GLU A 1 206 ? -1.420 3.155 27.742 1.00 98.19 206 GLU A C 1
ATOM 1570 O O . GLU A 1 206 ? -1.962 4.233 27.481 1.00 98.19 206 GLU A O 1
ATOM 1575 N N . LEU A 1 207 ? -1.408 2.140 26.870 1.00 98.25 207 LEU A N 1
ATOM 1576 C CA . LEU A 1 207 ? -2.024 2.238 25.547 1.00 98.25 207 LEU A CA 1
ATOM 1577 C C . LEU A 1 207 ? -3.541 2.393 25.647 1.00 98.25 207 LEU A C 1
ATOM 1579 O O . LEU A 1 207 ? -4.108 3.202 24.914 1.00 98.25 207 LEU A O 1
ATOM 1583 N N . SER A 1 208 ? -4.176 1.690 26.587 1.00 98.44 208 SER A N 1
ATOM 1584 C CA . SER A 1 208 ? -5.606 1.818 26.873 1.00 98.44 208 SER A CA 1
ATOM 1585 C C . SER A 1 208 ? -5.977 3.256 27.269 1.00 98.44 208 SER A C 1
ATOM 1587 O O . SER A 1 208 ? -6.803 3.888 26.610 1.00 98.44 208 SER A O 1
ATOM 1589 N N . ARG A 1 209 ? -5.276 3.860 28.244 1.00 98.38 209 ARG A N 1
ATOM 1590 C CA . ARG A 1 209 ? -5.490 5.275 28.624 1.00 98.38 209 ARG A CA 1
ATOM 1591 C C . ARG A 1 209 ? -5.259 6.241 27.459 1.00 98.38 209 ARG A C 1
ATOM 1593 O O . ARG A 1 209 ? -6.018 7.196 27.278 1.00 98.38 209 ARG A O 1
ATOM 1600 N N . ASN A 1 210 ? -4.222 5.993 26.659 1.00 98.19 210 ASN A N 1
ATOM 1601 C CA . ASN A 1 210 ? -3.917 6.793 25.473 1.00 98.19 210 ASN A CA 1
ATOM 1602 C C . ASN A 1 210 ? -5.035 6.715 24.422 1.00 98.19 210 ASN A C 1
ATOM 1604 O O . ASN A 1 210 ? -5.366 7.738 23.815 1.00 98.19 210 ASN A O 1
ATOM 1608 N N . PHE A 1 211 ? -5.614 5.529 24.217 1.00 98.56 211 PHE A N 1
ATOM 1609 C CA . PHE A 1 211 ? -6.744 5.322 23.318 1.00 98.56 211 PHE A CA 1
ATOM 1610 C C . PHE A 1 211 ? -7.984 6.065 23.814 1.00 98.56 211 PHE A C 1
ATOM 1612 O O . PHE A 1 211 ? -8.520 6.884 23.070 1.00 98.56 211 PHE A O 1
ATOM 1619 N N . GLU A 1 212 ? -8.381 5.871 25.074 1.00 98.50 212 GLU A N 1
ATOM 1620 C CA . GLU A 1 212 ? -9.568 6.525 25.642 1.00 98.50 212 GLU A CA 1
ATOM 1621 C C . GLU A 1 212 ? -9.463 8.055 25.579 1.00 98.50 212 GLU A C 1
ATOM 1623 O O . GLU A 1 212 ? -10.403 8.730 25.158 1.00 98.50 212 GLU A O 1
ATOM 1628 N N . SER A 1 213 ? -8.293 8.623 25.897 1.00 98.25 213 SER A N 1
ATOM 1629 C CA . SER A 1 213 ? -8.067 10.070 25.788 1.00 98.25 213 SER A CA 1
ATOM 1630 C C . SER A 1 213 ? -8.205 10.574 24.346 1.00 98.25 213 SER A C 1
ATOM 1632 O O . SER A 1 213 ? -8.868 11.585 24.094 1.00 98.25 213 SER A O 1
ATOM 1634 N N . ALA A 1 214 ? -7.594 9.882 23.378 1.00 98.00 214 ALA A N 1
ATOM 1635 C CA . ALA A 1 214 ? -7.666 10.263 21.969 1.00 98.00 214 ALA A CA 1
ATOM 1636 C C . ALA A 1 214 ? -9.089 10.118 21.406 1.00 98.00 214 ALA A C 1
ATOM 1638 O O . ALA A 1 214 ? -9.557 10.994 20.671 1.00 98.00 214 ALA A O 1
ATOM 1639 N N . TYR A 1 215 ? -9.784 9.044 21.779 1.00 98.19 215 TYR A N 1
ATOM 1640 C CA . TYR A 1 215 ? -11.145 8.755 21.352 1.00 98.19 215 TYR A CA 1
ATOM 1641 C C . TYR A 1 215 ? -12.145 9.767 21.934 1.00 98.19 215 TYR A C 1
ATOM 1643 O O . TYR A 1 215 ? -12.915 10.369 21.182 1.00 98.19 215 TYR A O 1
ATOM 1651 N N . ALA A 1 216 ? -12.060 10.077 23.232 1.00 97.88 216 ALA A N 1
ATOM 1652 C CA . ALA A 1 216 ? -12.890 11.099 23.872 1.00 97.88 216 ALA A CA 1
ATOM 1653 C C . ALA A 1 216 ? -12.714 12.483 23.223 1.00 97.88 216 ALA A C 1
ATOM 1655 O O . ALA A 1 216 ? -13.703 13.149 22.906 1.00 97.88 216 ALA A O 1
ATOM 1656 N N . LYS A 1 217 ? -11.467 12.895 22.937 1.00 97.19 217 LYS A N 1
ATOM 1657 C CA . LYS A 1 217 ? -11.173 14.149 22.215 1.00 97.19 217 LYS A CA 1
ATOM 1658 C C . LYS A 1 217 ? -11.812 14.177 20.824 1.00 97.19 217 LYS A C 1
ATOM 1660 O O . LYS A 1 217 ? -12.385 15.194 20.433 1.00 97.19 217 LYS A O 1
ATOM 1665 N N . LEU A 1 218 ? -11.745 13.069 20.079 1.00 96.62 218 LEU A N 1
ATOM 1666 C CA . LEU A 1 218 ? -12.367 12.950 18.756 1.00 96.62 218 LEU A CA 1
ATOM 1667 C C . LEU A 1 218 ? -13.900 13.055 18.829 1.00 96.62 218 LEU A C 1
ATOM 1669 O O . LEU A 1 218 ? -14.520 13.683 17.967 1.00 96.62 218 LEU A O 1
ATOM 1673 N N . VAL A 1 219 ? -14.521 12.452 19.846 1.00 96.25 219 VAL A N 1
ATOM 1674 C CA . VAL A 1 219 ? -15.971 12.531 20.075 1.00 96.25 219 VAL A CA 1
ATOM 1675 C C . VAL A 1 219 ? -16.396 13.948 20.452 1.00 96.25 219 VAL A C 1
ATOM 1677 O O . VAL A 1 219 ? -17.331 14.470 19.844 1.00 96.25 219 VAL A O 1
ATOM 1680 N N . ALA A 1 220 ? -15.685 14.591 21.380 1.00 96.12 220 ALA A N 1
ATOM 1681 C CA . ALA A 1 220 ? -15.965 15.956 21.819 1.00 96.12 220 ALA A CA 1
ATOM 1682 C C . ALA A 1 220 ? -15.845 16.972 20.672 1.00 96.12 220 ALA A C 1
ATOM 1684 O O . ALA A 1 220 ? -16.763 17.762 20.462 1.00 96.12 220 ALA A O 1
ATOM 1685 N N . LYS A 1 221 ? -14.775 16.893 19.863 1.00 94.19 221 LYS A N 1
ATOM 1686 C CA . LYS A 1 221 ? -14.572 17.789 18.711 1.00 94.19 221 LYS A CA 1
ATOM 1687 C C . LYS A 1 221 ? -15.745 17.760 17.727 1.00 94.19 221 LYS A C 1
ATOM 1689 O O . LYS A 1 221 ? -16.106 18.795 17.186 1.00 94.19 221 LYS A O 1
ATOM 1694 N N . ARG A 1 222 ? -16.359 16.593 17.505 1.00 90.94 222 ARG A N 1
ATOM 1695 C CA . ARG A 1 222 ? -17.526 16.472 16.616 1.00 90.94 222 ARG A CA 1
ATOM 1696 C C . ARG A 1 222 ? -18.811 17.030 17.232 1.00 90.94 222 ARG A C 1
ATOM 1698 O O . ARG A 1 222 ? -19.659 17.490 16.485 1.00 90.94 222 ARG A O 1
ATOM 1705 N N . LYS A 1 223 ? -18.959 17.001 18.560 1.00 89.88 223 LYS A N 1
ATOM 1706 C CA . LYS A 1 223 ? -20.098 17.645 19.238 1.00 89.88 223 LYS A CA 1
ATOM 1707 C C . LYS A 1 223 ? -19.999 19.173 19.203 1.00 89.88 223 LYS A C 1
ATOM 1709 O O . LYS A 1 223 ? -21.020 19.833 19.112 1.00 89.88 223 LYS A O 1
ATOM 1714 N N . ALA A 1 224 ? -18.780 19.711 19.269 1.00 89.00 224 ALA A N 1
ATOM 1715 C CA . ALA A 1 224 ? -18.516 21.151 19.273 1.00 89.00 224 ALA A CA 1
ATOM 1716 C C . ALA A 1 224 ? -18.528 21.807 17.877 1.00 89.00 224 ALA A C 1
ATOM 1718 O O . ALA A 1 224 ? -18.493 23.026 17.793 1.00 89.00 224 ALA A O 1
ATOM 1719 N N . GLY A 1 225 ? -18.525 21.009 16.806 1.00 74.19 225 GLY A N 1
ATOM 1720 C CA . GLY A 1 225 ? -18.535 21.469 15.414 1.00 74.19 225 GLY A CA 1
ATOM 1721 C C . GLY A 1 225 ? -19.839 21.149 14.686 1.00 74.19 225 GLY A C 1
ATOM 1722 O O . GLY A 1 225 ? -19.777 20.678 13.550 1.00 74.19 225 GLY A O 1
ATOM 1723 N N . LEU A 1 226 ? -20.978 21.325 15.369 1.00 49.97 226 LEU A N 1
ATOM 1724 C CA . LEU A 1 226 ? -22.214 21.723 14.687 1.00 49.97 226 LEU A CA 1
ATOM 1725 C C . LEU A 1 226 ? -21.969 23.047 13.954 1.00 49.97 226 LEU A C 1
ATOM 1727 O O . LEU A 1 226 ? -21.290 23.911 14.554 1.00 49.97 226 LEU A O 1
#

Foldseek 3Di:
DPVVVVVVVVVVVVVVCVVCVLVVVLCVLQVLLVVVLVCVVVVHQDDLVSLLSNLVSLCVSLVRDPVLVSLVRSLSSLLSDDPVSLVVSPPSRPSLVSLVSSCVVPVLALVSLLSNLVVCVVVVVLVSSLVSLVSSCVSPVDDLVCLLSSLLSLLSSVVPDDPVSLLSSLSSLVNNLVRPLLSSLVSCVVRVCVVSSCVSCVVPVVSNVSNVVNNVVVVVVVVVVD

Secondary structure (DSSP, 8-state):
--HHHHHHHHHHHHHHHHHHHHHHHHHHHHHHHHHHHHHHHTT----HHHHHHHHHHHHHHTTTS-HHHHHHHHHHHHHTS-HHHHHHTGGGG-HHHHHHHHHHH-TT-HHHHHHHHHHHHHTT-HHHHHHHHHHHHHH-S--TTTHHHHHHHHHHHGGG--HHHHHHHHHHHHHHHHH-HHHHHHHHHHTT-HHHHHHHTTT-HHHHHHHHHHHHHHHHHHHHT-

Sequence (226 aa):
MRLAPILIALIPAILLLSLSLPSFIAACTALSADTTLAQIQERQSPSRDALLDAARANQRAAAFFESARYRTNAAIALFELTSSQRRSAGDVADVERLLRDALAAAPASPYNWARLAALRLAANDKRGAQQAWQMSVLTGRYVPGLMNARLELGFRMFPIVDPELAELLADQVRLSMRNSRSGVAKVARANAAEPFIRAALWSEPELSRNFESAYAKLVAKRKAGL

Organism: NCBI:txid1735121